Protein AF-A0A8X6JJA3-F1 (afdb_monomer_lite)

Foldseek 3Di:
DVVVVVVVVVVVVVVVVVCVVCVVCVVVVVVVVVVVVVCVQVVLPDVDDPPVSPDDDPVVVVLVVVCVVCVVVVNPPPRAFDFDADPVDGTDTDGVVNVVVVVVVVVVVVVVVVVVVVVCVVVVVVCVVDPPDPVSVVVVVVVVVVVVVVVVVVVVVVVVVVVVVVVCVVVVPDDDDDDDDDDDDDDDDDDDDDDD

Organism: Trichonephila clavata (NCBI:txid2740835)

Sequence (196 aa):
MVTVVVLLNMLIAMMTESYQRVQTNADMEWKFACSTLWLSVFDNHSVVPPPFNLIPSMHRITVMIRWVIASLRGSFDDVPGKISWSAKRCCYWDTDVDYSMRKAEEEKYEKLIIQLIRRYLHCNGMQSRCPALPNLTQDFKEQLKEEISQELRKSLRLLNRRKTRRRTIRNGTISDGRPTANAEINCQQIPPNCQC

Structure (mmCIF, N/CA/C/O backbone):
data_AF-A0A8X6JJA3-F1
#
_entry.id   AF-A0A8X6JJA3-F1
#
loop_
_atom_site.group_PDB
_atom_site.id
_atom_site.type_symbol
_atom_site.label_atom_id
_atom_site.label_alt_id
_atom_site.label_comp_id
_atom_site.label_asym_id
_atom_site.label_entity_id
_atom_site.label_seq_id
_atom_site.pdbx_PDB_ins_code
_atom_site.Cartn_x
_atom_site.Cartn_y
_atom_site.Cartn_z
_atom_site.occupancy
_atom_site.B_iso_or_equiv
_atom_site.auth_seq_id
_atom_site.auth_comp_id
_atom_site.auth_asym_id
_atom_site.auth_atom_id
_atom_site.pdbx_PDB_model_num
ATOM 1 N N . MET A 1 1 ? -36.210 -39.321 8.685 1.00 78.00 1 MET A N 1
ATOM 2 C CA . MET A 1 1 ? -36.702 -37.927 8.575 1.00 78.00 1 MET A CA 1
ATOM 3 C C . MET A 1 1 ? -36.146 -37.024 9.667 1.00 78.00 1 MET A C 1
ATOM 5 O O . MET A 1 1 ? -35.415 -36.114 9.309 1.00 78.00 1 MET A O 1
ATOM 9 N N . VAL A 1 2 ? -36.399 -37.285 10.959 1.00 88.38 2 VAL A N 1
ATOM 10 C CA . VAL A 1 2 ? -35.906 -36.442 12.079 1.00 88.38 2 VAL A CA 1
ATOM 11 C C . VAL A 1 2 ? -34.400 -36.135 11.989 1.00 88.38 2 VAL A C 1
ATOM 13 O O . VAL A 1 2 ? -34.000 -34.986 12.130 1.00 88.38 2 VAL A O 1
ATOM 16 N N . THR A 1 3 ? -33.573 -37.130 11.654 1.00 91.50 3 THR A N 1
ATOM 17 C CA . THR A 1 3 ? -32.117 -36.976 11.476 1.00 91.50 3 THR A CA 1
ATOM 18 C C . THR A 1 3 ? -31.721 -35.923 10.436 1.00 91.50 3 THR A C 1
ATOM 20 O O . THR A 1 3 ? -30.825 -35.129 10.695 1.00 91.50 3 THR A O 1
ATOM 23 N N . VAL A 1 4 ? -32.402 -35.872 9.287 1.00 94.06 4 VAL A N 1
ATOM 24 C CA . VAL A 1 4 ? -32.118 -34.902 8.212 1.00 94.06 4 VAL A CA 1
ATOM 25 C C . VAL A 1 4 ? -32.439 -33.479 8.670 1.00 94.06 4 VAL A C 1
ATOM 27 O O . VAL A 1 4 ? -31.645 -32.572 8.445 1.00 94.06 4 VAL A O 1
ATOM 30 N N . VAL A 1 5 ? -33.564 -33.295 9.369 1.00 93.56 5 VAL A N 1
ATOM 31 C CA . VAL A 1 5 ? -33.978 -31.993 9.918 1.00 93.56 5 VAL A CA 1
ATOM 32 C C . VAL A 1 5 ? -32.982 -31.498 10.972 1.00 93.56 5 VAL A C 1
ATOM 34 O O . VAL A 1 5 ? -32.582 -30.338 10.943 1.00 93.56 5 VAL A O 1
ATOM 37 N N . VAL A 1 6 ? -32.525 -32.381 11.868 1.00 93.56 6 VAL A N 1
ATOM 38 C CA . VAL A 1 6 ? -31.530 -32.036 12.898 1.00 93.56 6 VAL A CA 1
ATOM 39 C C . VAL A 1 6 ? -30.179 -31.665 12.275 1.00 93.56 6 VAL A C 1
ATOM 41 O O . VAL A 1 6 ? -29.609 -30.641 12.645 1.00 93.56 6 VAL A O 1
ATOM 44 N N . LEU A 1 7 ? -29.683 -32.440 11.303 1.00 94.00 7 LEU A N 1
ATOM 45 C CA . LEU A 1 7 ? -28.419 -32.142 10.616 1.00 94.00 7 LEU A CA 1
ATOM 46 C C . LEU A 1 7 ? -28.476 -30.816 9.844 1.00 94.00 7 LEU A C 1
ATOM 48 O O . LEU A 1 7 ? -27.533 -30.031 9.909 1.00 94.00 7 LEU A O 1
ATOM 52 N N . LEU A 1 8 ? -29.588 -30.543 9.158 1.00 94.88 8 LEU A N 1
ATOM 53 C CA . LEU A 1 8 ? -29.782 -29.307 8.400 1.00 94.88 8 LEU A CA 1
ATOM 54 C C . LEU A 1 8 ? -29.840 -28.077 9.323 1.00 94.88 8 LEU A C 1
ATOM 56 O O . LEU A 1 8 ? -29.200 -27.070 9.029 1.00 94.88 8 LEU A O 1
ATOM 60 N N . ASN A 1 9 ? -30.503 -28.179 10.479 1.00 93.06 9 ASN A N 1
ATOM 61 C CA . ASN A 1 9 ? -30.510 -27.111 11.484 1.00 93.06 9 ASN A CA 1
ATOM 62 C C . ASN A 1 9 ? -29.109 -26.837 12.064 1.00 93.06 9 ASN A C 1
ATOM 64 O O . ASN A 1 9 ? -28.740 -25.677 12.237 1.00 93.06 9 ASN A O 1
ATOM 68 N N . MET A 1 10 ? -28.308 -27.878 12.320 1.00 94.00 10 MET A N 1
ATOM 69 C CA . MET A 1 10 ? -26.931 -27.716 12.814 1.00 94.00 10 MET A CA 1
ATOM 70 C C . MET A 1 10 ? -25.993 -27.121 11.752 1.00 94.00 10 MET A C 1
ATOM 72 O O . MET A 1 10 ? -25.150 -26.286 12.076 1.00 94.00 10 MET A O 1
ATOM 76 N N . LEU A 1 11 ? -26.174 -27.482 10.477 1.00 94.56 11 LEU A N 1
ATOM 77 C CA . LEU A 1 11 ? -25.443 -26.874 9.363 1.00 94.56 11 LEU A CA 1
ATOM 78 C C . LEU A 1 11 ? -25.782 -25.383 9.211 1.00 94.56 11 LEU A C 1
ATOM 80 O O . LEU A 1 11 ? -24.877 -24.565 9.059 1.00 94.56 11 LEU A O 1
ATOM 84 N N . ILE A 1 12 ? -27.065 -25.015 9.293 1.00 93.50 12 ILE A N 1
ATOM 85 C CA . ILE A 1 12 ? -27.500 -23.611 9.236 1.00 93.50 12 ILE A CA 1
ATOM 86 C C . ILE A 1 12 ? -26.936 -22.818 10.420 1.00 93.50 12 ILE A C 1
ATOM 88 O O . ILE A 1 12 ? -26.449 -21.706 10.213 1.00 93.50 12 ILE A O 1
ATOM 92 N N . ALA A 1 13 ? -26.937 -23.379 11.634 1.00 93.44 13 ALA A N 1
ATOM 93 C CA . ALA A 1 13 ? -26.341 -22.735 12.805 1.00 93.44 13 ALA A CA 1
ATOM 94 C C . ALA A 1 13 ? -24.844 -22.437 12.587 1.00 93.44 13 ALA A C 1
ATOM 96 O O . ALA A 1 13 ? -24.423 -21.288 12.720 1.00 93.44 13 ALA A O 1
ATOM 97 N N . MET A 1 14 ? -24.068 -23.431 12.139 1.00 94.19 14 MET A N 1
ATOM 98 C CA . MET A 1 14 ? -22.635 -23.285 11.847 1.00 94.19 14 MET A CA 1
ATOM 99 C C . MET A 1 14 ? -22.351 -22.280 10.715 1.00 94.19 14 MET A C 1
ATOM 101 O O . MET A 1 14 ? -21.425 -21.471 10.812 1.00 94.19 14 MET A O 1
ATOM 105 N N . MET A 1 15 ? -23.150 -22.293 9.643 1.00 92.62 15 MET A N 1
ATOM 106 C CA . MET A 1 15 ? -23.033 -21.320 8.549 1.00 92.62 15 MET A CA 1
ATOM 107 C C . MET A 1 15 ? -23.393 -19.899 9.002 1.00 92.62 15 MET A C 1
ATOM 109 O O . MET A 1 15 ? -22.748 -18.943 8.583 1.00 92.62 15 MET A O 1
ATOM 113 N N . THR A 1 16 ? -24.375 -19.746 9.893 1.00 92.25 16 THR A N 1
ATOM 114 C CA . THR A 1 16 ? -24.778 -18.438 10.434 1.00 92.25 16 THR A CA 1
ATOM 115 C C . THR A 1 16 ? -23.697 -17.859 11.350 1.00 92.25 16 THR A C 1
ATOM 117 O O . THR A 1 16 ? -23.325 -16.696 11.199 1.00 92.25 16 THR A O 1
ATOM 120 N N . GLU A 1 17 ? -23.140 -18.669 12.253 1.00 88.88 17 GLU A N 1
ATOM 121 C CA . GLU A 1 17 ? -22.056 -18.265 13.157 1.00 88.88 17 GLU A CA 1
ATOM 122 C C . GLU A 1 17 ? -20.770 -17.916 12.389 1.00 88.88 17 GLU A C 1
ATOM 124 O O . GLU A 1 17 ? -20.160 -16.866 12.610 1.00 88.88 17 GLU A O 1
ATOM 129 N N . SER A 1 18 ? -20.377 -18.753 11.423 1.00 86.81 18 SER A N 1
ATOM 130 C CA . SER A 1 18 ? -19.208 -18.475 10.580 1.00 86.81 18 SER A CA 1
ATOM 131 C C . SER A 1 18 ? -19.402 -17.246 9.684 1.00 86.81 18 SER A C 1
ATOM 133 O O . SER A 1 18 ? -18.455 -16.472 9.534 1.00 86.81 18 SER A O 1
ATOM 135 N N . TYR A 1 19 ? -20.612 -17.001 9.168 1.00 87.81 19 TYR A N 1
ATOM 136 C CA . TYR A 1 19 ? -20.928 -15.776 8.433 1.00 87.81 19 TYR A CA 1
ATOM 137 C C . TYR A 1 19 ? -20.813 -14.528 9.318 1.00 87.81 19 TYR A C 1
ATOM 139 O O . TYR A 1 19 ? -20.129 -13.587 8.927 1.00 87.81 19 TYR A O 1
ATOM 147 N N . GLN A 1 20 ? -21.382 -14.526 10.530 1.00 84.25 20 GLN A N 1
ATOM 148 C CA . GLN A 1 20 ? -21.251 -13.402 11.474 1.00 84.25 20 GLN A CA 1
ATOM 149 C C . GLN A 1 20 ? -19.780 -13.106 11.822 1.00 84.25 20 GLN A C 1
ATOM 151 O O . GLN A 1 20 ? -19.353 -11.946 11.842 1.00 84.25 20 GLN A O 1
ATOM 156 N N . ARG A 1 21 ? -18.974 -14.159 12.023 1.00 83.12 21 ARG A N 1
ATOM 157 C CA . ARG A 1 21 ? -17.533 -14.038 12.284 1.00 83.12 21 ARG A CA 1
ATOM 158 C C . ARG A 1 21 ? -16.769 -13.405 11.114 1.00 83.12 21 ARG A C 1
ATOM 160 O O . ARG A 1 21 ? -15.876 -12.598 11.354 1.00 83.12 21 ARG A O 1
ATOM 167 N N . VAL A 1 22 ? -17.108 -13.747 9.868 1.00 81.50 22 VAL A N 1
ATOM 168 C CA . VAL A 1 22 ? -16.480 -13.174 8.659 1.00 81.50 22 VAL A CA 1
ATOM 169 C C . VAL A 1 22 ? -16.990 -11.756 8.377 1.00 81.50 22 VAL A C 1
ATOM 171 O O . VAL A 1 22 ? -16.201 -10.863 8.077 1.00 81.50 22 VAL A O 1
ATOM 174 N N . GLN A 1 23 ? -18.292 -11.505 8.544 1.00 84.00 23 GLN A N 1
ATOM 175 C CA . GLN A 1 23 ? -18.929 -10.217 8.249 1.00 84.00 23 GLN A CA 1
ATOM 176 C C . GLN A 1 23 ? -18.305 -9.047 9.026 1.00 84.00 23 GLN A C 1
ATOM 178 O O . GLN A 1 23 ? -18.247 -7.936 8.506 1.00 84.00 23 GLN A O 1
ATOM 183 N N . THR A 1 24 ? -17.771 -9.304 10.225 1.00 83.94 24 THR A N 1
ATOM 184 C CA . THR A 1 24 ? -17.101 -8.292 11.060 1.00 83.94 24 THR A CA 1
ATOM 185 C C . THR A 1 24 ? -15.885 -7.651 10.362 1.00 83.94 24 THR A C 1
ATOM 187 O O . THR A 1 24 ? -15.615 -6.473 10.584 1.00 83.94 24 THR A O 1
ATOM 190 N N . ASN A 1 25 ? -15.189 -8.386 9.481 1.00 86.25 25 ASN A N 1
ATOM 191 C CA . ASN A 1 25 ? -14.009 -7.906 8.741 1.00 86.25 25 ASN A CA 1
ATOM 192 C C . ASN A 1 25 ? -14.191 -7.888 7.211 1.00 86.25 25 ASN A C 1
ATOM 194 O O . ASN A 1 25 ? -13.304 -7.407 6.503 1.00 86.25 25 ASN A O 1
ATOM 198 N N . ALA A 1 26 ? -15.326 -8.369 6.689 1.00 88.19 26 ALA A N 1
ATOM 199 C CA . ALA A 1 26 ? -15.554 -8.580 5.257 1.00 88.19 26 ALA A CA 1
ATOM 200 C C . ALA A 1 26 ? -15.292 -7.333 4.392 1.00 88.19 26 ALA A C 1
ATOM 202 O O . ALA A 1 26 ? -14.699 -7.442 3.322 1.00 88.19 26 ALA A O 1
ATOM 203 N N . ASP A 1 27 ? -15.650 -6.136 4.869 1.00 88.81 27 ASP A N 1
ATOM 204 C CA . ASP A 1 27 ? -15.364 -4.873 4.173 1.00 88.81 27 ASP A CA 1
ATOM 205 C C . ASP A 1 27 ? -13.863 -4.585 4.020 1.00 88.81 27 ASP A C 1
ATOM 207 O O . ASP A 1 27 ? -13.452 -3.948 3.049 1.00 88.81 27 ASP A O 1
ATOM 211 N N . MET A 1 28 ? -13.041 -4.999 4.988 1.00 89.12 28 MET A N 1
ATOM 212 C CA . MET A 1 28 ? -11.588 -4.828 4.948 1.00 89.12 28 MET A CA 1
ATOM 213 C C . MET A 1 28 ? -10.950 -5.870 4.027 1.00 89.12 28 MET A C 1
ATOM 215 O O . MET A 1 28 ? -10.117 -5.516 3.194 1.00 89.12 28 MET A O 1
ATOM 219 N N . GLU A 1 29 ? -11.385 -7.127 4.129 1.00 90.31 29 GLU A N 1
ATOM 220 C CA . GLU A 1 29 ? -10.918 -8.236 3.289 1.00 90.31 29 GLU A CA 1
ATOM 221 C C . GLU A 1 29 ? -11.269 -8.011 1.808 1.00 90.31 29 GLU A C 1
ATOM 223 O O . GLU A 1 29 ? -10.404 -8.147 0.943 1.00 90.31 29 GLU A O 1
ATOM 228 N N . TRP A 1 30 ? -12.491 -7.553 1.515 1.00 90.94 30 TRP A N 1
ATOM 229 C CA . TRP A 1 30 ? -12.917 -7.137 0.175 1.00 90.94 30 TRP A CA 1
ATOM 230 C C . TRP A 1 30 ? -12.044 -6.007 -0.378 1.00 90.94 30 TRP A C 1
ATOM 232 O O . TRP A 1 30 ? -11.511 -6.117 -1.483 1.00 90.94 30 TRP A O 1
ATOM 242 N N . LYS A 1 31 ? -11.829 -4.934 0.398 1.00 93.00 31 LYS A N 1
ATOM 243 C CA . LYS A 1 31 ? -10.981 -3.805 -0.025 1.00 93.00 31 LYS A CA 1
ATOM 244 C C . LYS A 1 31 ? -9.536 -4.239 -0.259 1.00 93.00 31 LYS A C 1
ATOM 246 O O . LYS A 1 31 ? -8.924 -3.771 -1.219 1.00 93.00 31 LYS A O 1
ATOM 251 N N . PHE A 1 32 ? -9.001 -5.142 0.563 1.00 91.69 32 PHE A N 1
ATOM 252 C CA . PHE A 1 32 ? -7.675 -5.719 0.362 1.00 91.69 32 PHE A CA 1
ATOM 253 C C . PHE A 1 32 ? -7.611 -6.522 -0.945 1.00 91.69 32 PHE A C 1
ATOM 255 O O . PHE A 1 32 ? -6.783 -6.210 -1.798 1.00 91.69 32 PHE A O 1
ATOM 262 N N . ALA A 1 33 ? -8.537 -7.462 -1.164 1.00 91.75 33 ALA A N 1
ATOM 263 C CA . ALA A 1 33 ? -8.604 -8.268 -2.384 1.00 91.75 33 ALA A CA 1
ATOM 264 C C . ALA A 1 33 ? -8.749 -7.411 -3.658 1.00 91.75 33 ALA A C 1
ATOM 266 O O . ALA A 1 33 ? -8.031 -7.628 -4.637 1.00 91.75 33 ALA A O 1
ATOM 267 N N . CYS A 1 34 ? -9.607 -6.384 -3.635 1.00 92.88 34 CYS A N 1
ATOM 268 C CA . CYS A 1 34 ? -9.709 -5.408 -4.721 1.00 92.88 34 CYS A CA 1
ATOM 269 C C . CYS A 1 34 ? -8.392 -4.656 -4.947 1.00 92.88 34 CYS A C 1
ATOM 271 O O . CYS A 1 34 ? -7.986 -4.475 -6.092 1.00 92.88 34 CYS A O 1
ATOM 273 N N . SER A 1 35 ? -7.711 -4.231 -3.878 1.00 91.69 35 SER A N 1
ATOM 274 C CA . SER A 1 35 ? -6.424 -3.528 -3.977 1.00 91.69 35 SER A CA 1
ATOM 275 C C . SER A 1 35 ? -5.346 -4.411 -4.612 1.00 91.69 35 SER A C 1
ATOM 277 O O . SER A 1 35 ? -4.615 -3.947 -5.483 1.00 91.69 35 SER A O 1
ATOM 279 N N . THR A 1 36 ? -5.280 -5.692 -4.234 1.00 88.38 36 THR A N 1
ATOM 280 C CA . THR A 1 36 ? -4.361 -6.676 -4.827 1.00 88.38 36 THR A CA 1
ATOM 281 C C . THR A 1 36 ? -4.656 -6.911 -6.310 1.00 88.38 36 THR A C 1
ATOM 283 O O . THR A 1 36 ? -3.724 -6.954 -7.114 1.00 88.38 36 THR A O 1
ATOM 286 N N . LEU A 1 37 ? -5.935 -6.999 -6.694 1.00 87.56 37 LEU A N 1
ATOM 287 C CA . LEU A 1 37 ? -6.336 -7.098 -8.098 1.00 87.56 37 LEU A CA 1
ATOM 288 C C . LEU A 1 37 ? -5.873 -5.866 -8.890 1.00 87.56 37 LEU A C 1
ATOM 290 O O . LEU A 1 37 ? -5.178 -6.019 -9.892 1.00 87.56 37 LEU A O 1
ATOM 294 N N . TRP A 1 38 ? -6.188 -4.655 -8.422 1.00 86.94 38 TRP A N 1
ATOM 295 C CA . TRP A 1 38 ? -5.757 -3.412 -9.073 1.00 86.94 38 TRP A CA 1
ATOM 296 C C . TRP A 1 38 ? -4.233 -3.312 -9.194 1.00 86.94 38 TRP A C 1
ATOM 298 O O . TRP A 1 38 ? -3.737 -2.959 -10.260 1.00 86.94 38 TRP A O 1
ATOM 308 N N . LEU A 1 39 ? -3.484 -3.689 -8.154 1.00 84.44 39 LEU A N 1
ATOM 309 C CA . LEU A 1 39 ? -2.020 -3.714 -8.194 1.00 84.44 39 LEU A CA 1
ATOM 310 C C . LEU A 1 39 ? -1.499 -4.640 -9.308 1.00 84.44 39 LEU A C 1
ATOM 312 O O . LEU A 1 39 ? -0.659 -4.223 -10.099 1.00 84.44 39 LEU A O 1
ATOM 316 N N . SER A 1 40 ? -2.071 -5.841 -9.456 1.00 79.62 40 SER A N 1
ATOM 317 C CA . SER A 1 40 ? -1.702 -6.773 -10.538 1.00 79.62 40 SER A CA 1
ATOM 318 C C . SER A 1 40 ? -2.031 -6.261 -11.951 1.00 79.62 40 SER A C 1
ATOM 320 O O . SER A 1 40 ? -1.368 -6.638 -12.919 1.00 79.62 40 SER A O 1
ATOM 322 N N . VAL A 1 41 ? -3.027 -5.377 -12.077 1.00 75.19 41 VAL A N 1
ATOM 323 C CA . VAL A 1 41 ? -3.388 -4.717 -13.341 1.00 75.19 41 VAL A CA 1
ATOM 324 C C . VAL A 1 41 ? -2.424 -3.568 -13.660 1.00 75.19 41 VAL A C 1
ATOM 326 O O . VAL A 1 41 ? -2.056 -3.403 -14.819 1.00 75.19 41 VAL A O 1
ATOM 329 N N . PHE A 1 42 ? -1.976 -2.805 -12.656 1.00 74.38 42 PHE A N 1
ATOM 330 C CA . PHE A 1 42 ? -1.075 -1.660 -12.851 1.00 74.38 42 PHE A CA 1
ATOM 331 C C . PHE A 1 42 ? 0.419 -2.024 -12.949 1.00 74.38 42 PHE A C 1
ATOM 333 O O . PHE A 1 42 ? 1.150 -1.338 -13.661 1.00 74.38 42 PHE A O 1
ATOM 340 N N . ASP A 1 43 ? 0.883 -3.086 -12.279 1.00 65.69 43 ASP A N 1
ATOM 341 C CA . ASP A 1 43 ? 2.301 -3.499 -12.303 1.00 65.69 43 ASP A CA 1
ATOM 342 C C . ASP A 1 43 ? 2.736 -4.097 -13.655 1.00 65.69 43 ASP A C 1
ATOM 344 O O . ASP A 1 43 ? 3.925 -4.115 -13.992 1.00 65.69 43 ASP A O 1
ATOM 348 N N . ASN A 1 44 ? 1.784 -4.561 -14.469 1.00 62.06 44 ASN A N 1
ATOM 349 C CA . ASN A 1 44 ? 2.067 -4.964 -15.839 1.00 62.06 44 ASN A CA 1
ATOM 350 C C . ASN A 1 44 ? 2.359 -3.718 -16.684 1.00 62.06 44 ASN A C 1
ATOM 352 O O . ASN A 1 44 ? 1.471 -2.934 -17.002 1.00 62.06 44 ASN A O 1
ATOM 356 N N . HIS A 1 45 ? 3.623 -3.570 -17.092 1.00 61.59 45 HIS A N 1
ATOM 357 C CA . HIS A 1 45 ? 4.196 -2.386 -17.756 1.00 61.59 45 HIS A CA 1
ATOM 358 C C . HIS A 1 45 ? 3.630 -2.064 -19.162 1.00 61.59 45 HIS A C 1
ATOM 360 O O . HIS A 1 45 ? 4.215 -1.274 -19.906 1.00 61.59 45 HIS A O 1
ATOM 366 N N . SER A 1 46 ? 2.504 -2.677 -19.516 1.00 56.41 46 SER A N 1
ATOM 367 C CA . SER A 1 46 ? 1.776 -2.557 -20.765 1.00 56.41 46 SER A CA 1
ATOM 368 C C . SER A 1 46 ? 0.327 -2.201 -20.461 1.00 56.41 46 SER A C 1
ATOM 370 O O . SER A 1 46 ? -0.511 -3.055 -20.184 1.00 56.41 46 SER A O 1
ATOM 372 N N . VAL A 1 47 ? 0.029 -0.905 -20.545 1.00 59.97 47 VAL A N 1
ATOM 373 C CA . VAL A 1 47 ? -1.322 -0.336 -20.377 1.00 59.97 47 VAL A CA 1
ATOM 374 C C . VAL A 1 47 ? -2.198 -0.599 -21.619 1.00 59.97 47 VAL A C 1
ATOM 376 O O . VAL A 1 47 ? -3.159 0.117 -21.887 1.00 59.97 47 VAL A O 1
ATOM 379 N N . VAL A 1 48 ? -1.831 -1.594 -22.431 1.00 60.34 48 VAL A N 1
ATOM 380 C CA . VAL A 1 48 ? -2.432 -1.891 -23.729 1.00 60.34 48 VAL A CA 1
ATOM 381 C C . VAL A 1 48 ? -2.997 -3.310 -23.677 1.00 60.34 48 VAL A C 1
ATOM 383 O O . VAL A 1 48 ? -2.249 -4.245 -23.373 1.00 60.34 48 VAL A O 1
ATOM 386 N N . PRO A 1 49 ? -4.300 -3.511 -23.950 1.00 61.34 49 PRO A N 1
ATOM 387 C CA . PRO A 1 49 ? -4.890 -4.842 -23.905 1.00 61.34 49 PRO A CA 1
ATOM 388 C C . PRO A 1 49 ? -4.193 -5.782 -24.905 1.00 61.34 49 PRO A C 1
ATOM 390 O O . PRO A 1 49 ? -3.729 -5.323 -25.958 1.00 61.34 49 PRO A O 1
ATOM 393 N N . PRO A 1 50 ? -4.146 -7.103 -24.640 1.00 57.81 50 PRO A N 1
ATOM 394 C CA . PRO A 1 50 ? -3.814 -8.084 -25.674 1.00 57.81 50 PRO A CA 1
ATOM 395 C C . PRO A 1 50 ? -4.717 -7.816 -26.895 1.00 57.81 50 PRO A C 1
ATOM 397 O O . PRO A 1 50 ? -5.931 -7.731 -26.706 1.00 57.81 50 PRO A O 1
ATOM 400 N N . PRO A 1 51 ? -4.182 -7.607 -28.117 1.00 66.25 51 PRO A N 1
ATOM 401 C CA . PRO A 1 51 ? -2.894 -8.080 -28.642 1.00 66.25 51 PRO A CA 1
ATOM 402 C C . PRO A 1 51 ? -1.729 -7.065 -28.654 1.00 66.25 51 PRO A C 1
ATOM 404 O O . PRO A 1 51 ? -0.665 -7.376 -29.180 1.00 66.25 51 PRO A O 1
ATOM 407 N N . PHE A 1 52 ? -1.872 -5.859 -28.104 1.00 63.03 52 PHE A N 1
ATOM 408 C CA . PHE A 1 52 ? -0.886 -4.776 -28.288 1.00 63.03 52 PHE A CA 1
ATOM 409 C C . PHE A 1 52 ? 0.318 -4.814 -27.325 1.00 63.03 52 PHE A C 1
ATOM 411 O O . PHE A 1 52 ? 1.194 -3.954 -27.380 1.00 63.03 52 PHE A O 1
ATOM 418 N N . ASN A 1 53 ? 0.409 -5.845 -26.482 1.00 63.50 53 ASN A N 1
ATOM 419 C CA . ASN A 1 53 ? 1.467 -6.035 -25.483 1.00 63.50 53 ASN A CA 1
ATOM 420 C C . ASN A 1 53 ? 2.848 -6.424 -26.077 1.00 63.50 53 ASN A C 1
ATOM 422 O O . ASN A 1 53 ? 3.825 -6.559 -25.350 1.00 63.50 53 ASN A O 1
ATOM 426 N N . LEU A 1 54 ? 2.961 -6.612 -27.397 1.00 65.88 54 LEU A N 1
ATOM 427 C CA . LEU A 1 54 ? 4.219 -7.020 -28.043 1.00 65.88 54 LEU A CA 1
ATOM 428 C C . LEU A 1 54 ? 5.175 -5.860 -28.372 1.00 65.88 54 LEU A C 1
ATOM 430 O O . LEU A 1 54 ? 6.302 -6.114 -28.793 1.00 65.88 54 LEU A O 1
ATOM 434 N N . ILE A 1 55 ? 4.754 -4.603 -28.206 1.00 64.69 55 ILE A N 1
ATOM 435 C CA . ILE A 1 55 ? 5.563 -3.431 -28.567 1.00 64.69 55 ILE A CA 1
ATOM 436 C C . ILE A 1 55 ? 6.166 -2.813 -27.293 1.00 64.69 55 ILE A C 1
ATOM 438 O O . ILE A 1 55 ? 5.482 -2.046 -26.610 1.00 64.69 55 ILE A O 1
ATOM 442 N N . PRO A 1 56 ? 7.438 -3.101 -26.944 1.00 63.38 56 PRO A N 1
ATOM 443 C CA . PRO A 1 56 ? 8.102 -2.399 -25.853 1.00 63.38 56 PRO A CA 1
ATOM 444 C C . PRO A 1 56 ? 8.209 -0.898 -26.160 1.00 63.38 56 PRO A C 1
ATOM 446 O O . PRO A 1 56 ? 8.324 -0.487 -27.314 1.00 63.38 56 PRO A O 1
ATOM 449 N N . SER A 1 57 ? 8.185 -0.066 -25.114 1.00 68.25 57 SER A N 1
ATOM 450 C CA . SER A 1 57 ? 8.241 1.395 -25.257 1.00 68.25 57 SER A CA 1
ATOM 451 C C . SER A 1 57 ? 9.424 1.839 -26.126 1.00 68.25 57 SER A C 1
ATOM 453 O O . SER A 1 57 ? 10.572 1.488 -25.846 1.00 68.25 57 SER A O 1
ATOM 455 N N . MET A 1 58 ? 9.146 2.669 -27.138 1.00 70.38 58 MET A N 1
ATOM 456 C CA . MET A 1 58 ? 10.132 3.167 -28.111 1.00 70.38 58 MET A CA 1
ATOM 457 C C . MET A 1 58 ? 11.366 3.794 -27.448 1.00 70.38 58 MET A C 1
ATOM 459 O O . MET A 1 58 ? 12.475 3.674 -27.960 1.00 70.38 58 MET A O 1
ATOM 463 N N . HIS A 1 59 ? 11.198 4.403 -26.271 1.00 70.06 59 HIS A N 1
ATOM 464 C CA . HIS A 1 59 ? 12.296 4.971 -25.490 1.00 70.06 59 HIS A CA 1
ATOM 465 C C . HIS A 1 59 ? 13.257 3.900 -24.931 1.00 70.06 59 HIS A C 1
ATOM 467 O O . HIS A 1 59 ? 14.471 4.070 -24.969 1.00 70.06 59 HIS A O 1
ATOM 473 N N . ARG A 1 60 ? 12.737 2.751 -24.471 1.00 70.88 60 ARG A N 1
ATOM 474 C CA . ARG A 1 60 ? 13.568 1.610 -24.034 1.00 70.88 60 ARG A CA 1
ATOM 475 C C . ARG A 1 60 ? 14.334 1.015 -25.221 1.00 70.88 60 ARG A C 1
ATOM 477 O O . ARG A 1 60 ? 15.499 0.655 -25.078 1.00 70.88 60 ARG A O 1
ATOM 484 N N . ILE A 1 61 ? 13.685 0.941 -26.389 1.00 77.56 61 ILE A N 1
ATOM 485 C CA . ILE A 1 61 ? 14.286 0.427 -27.628 1.00 77.56 61 ILE A CA 1
ATOM 486 C C . ILE A 1 61 ? 15.466 1.307 -28.064 1.00 77.56 61 ILE A C 1
ATOM 488 O O . ILE A 1 61 ? 16.534 0.779 -28.361 1.00 77.56 61 ILE A O 1
ATOM 492 N N . THR A 1 62 ? 15.326 2.637 -28.075 1.00 77.06 62 THR A N 1
ATOM 493 C CA . THR A 1 62 ? 16.416 3.530 -28.516 1.00 77.06 62 THR A CA 1
ATOM 494 C C . THR A 1 62 ? 17.619 3.522 -27.572 1.00 77.06 62 THR A C 1
ATOM 496 O O . THR A 1 62 ? 18.751 3.592 -28.054 1.00 77.06 62 THR A O 1
ATOM 499 N N . VAL A 1 63 ? 17.408 3.374 -26.258 1.00 75.62 63 VAL A N 1
ATOM 500 C CA . VAL A 1 63 ? 18.494 3.172 -25.280 1.00 75.62 63 VAL A CA 1
ATOM 501 C C . VAL A 1 63 ? 19.188 1.822 -25.500 1.00 75.62 63 VAL A C 1
ATOM 503 O O . VAL A 1 63 ? 20.413 1.786 -25.592 1.00 75.62 63 VAL A O 1
ATOM 506 N N . MET A 1 64 ? 18.434 0.731 -25.690 1.00 75.56 64 MET A N 1
ATOM 507 C CA . MET A 1 64 ? 19.002 -0.588 -26.015 1.00 75.56 64 MET A CA 1
ATOM 508 C C . MET A 1 64 ? 19.814 -0.581 -27.318 1.00 75.56 64 MET A C 1
ATOM 510 O O . MET A 1 64 ? 20.926 -1.099 -27.348 1.00 75.56 64 MET A O 1
ATOM 514 N N . ILE A 1 65 ? 19.304 0.041 -28.386 1.00 80.88 65 ILE A N 1
ATOM 515 C CA . ILE A 1 65 ? 20.022 0.152 -29.666 1.00 80.88 65 ILE A CA 1
ATOM 516 C C . ILE A 1 65 ? 21.318 0.956 -29.494 1.00 80.88 65 ILE A C 1
ATOM 518 O O . ILE A 1 65 ? 22.358 0.546 -30.007 1.00 80.88 65 ILE A O 1
ATOM 522 N N . ARG A 1 66 ? 21.291 2.068 -28.743 1.00 78.56 66 ARG A N 1
ATOM 523 C CA . ARG A 1 66 ? 22.506 2.833 -28.417 1.00 78.56 66 ARG A CA 1
ATOM 524 C C . ARG A 1 66 ? 23.523 1.990 -27.650 1.00 78.56 66 ARG A C 1
ATOM 526 O O . ARG A 1 66 ? 24.693 2.013 -28.019 1.00 78.56 66 ARG A O 1
ATOM 533 N N . TRP A 1 67 ? 23.082 1.224 -26.652 1.00 75.31 67 TRP A N 1
ATOM 534 C CA . TRP A 1 67 ? 23.954 0.329 -25.890 1.00 75.31 67 TRP A CA 1
ATOM 535 C C . TRP A 1 67 ? 24.603 -0.742 -26.779 1.00 75.31 67 TRP A C 1
ATOM 537 O O . TRP A 1 67 ? 25.821 -0.881 -26.759 1.00 75.31 67 TRP A O 1
ATOM 547 N N . VAL A 1 68 ? 23.830 -1.418 -27.640 1.00 81.00 68 VAL A N 1
ATOM 548 C CA . VAL A 1 68 ? 24.365 -2.409 -28.596 1.00 81.00 68 VAL A CA 1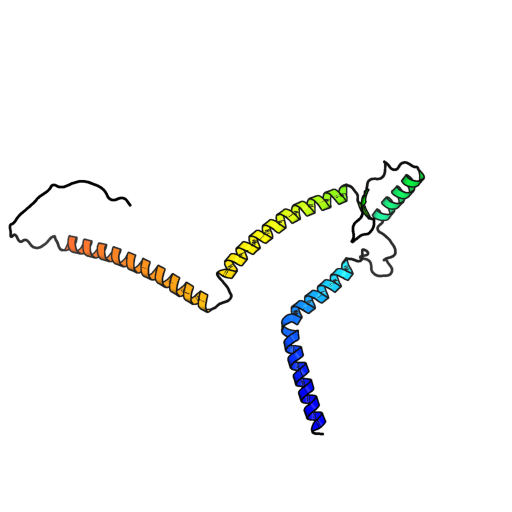
ATOM 549 C C . VAL A 1 68 ? 25.394 -1.777 -29.543 1.00 81.00 68 VAL A C 1
ATOM 551 O O . VAL A 1 68 ? 26.464 -2.343 -29.754 1.00 81.00 68 VAL A O 1
ATOM 554 N N . ILE A 1 69 ? 25.114 -0.587 -30.087 1.00 83.00 69 ILE A N 1
ATOM 555 C CA . ILE A 1 69 ? 26.040 0.125 -30.984 1.00 83.00 69 ILE A CA 1
ATOM 556 C C . ILE A 1 69 ? 27.331 0.536 -30.257 1.00 83.00 69 ILE A C 1
ATOM 558 O O . ILE A 1 69 ? 28.411 0.420 -30.836 1.00 83.00 69 ILE A O 1
ATOM 562 N N . ALA A 1 70 ? 27.235 0.998 -29.009 1.00 76.06 70 ALA A N 1
ATOM 563 C CA . ALA A 1 70 ? 28.385 1.357 -28.181 1.00 76.06 70 ALA A CA 1
ATOM 564 C C . ALA A 1 70 ? 29.249 0.127 -27.852 1.00 76.06 70 ALA A C 1
ATOM 566 O O . ALA A 1 70 ? 30.458 0.141 -28.084 1.00 76.06 70 ALA A O 1
ATOM 567 N N . SER A 1 71 ? 28.621 -0.978 -27.428 1.00 76.31 71 SER A N 1
ATOM 568 C CA . SER A 1 71 ? 29.297 -2.255 -27.167 1.00 76.31 71 SER A CA 1
ATOM 569 C C . SER A 1 71 ? 30.005 -2.819 -28.404 1.00 76.31 71 SER A C 1
ATOM 571 O O . SER A 1 71 ? 31.120 -3.317 -28.285 1.00 76.31 71 SER A O 1
ATOM 573 N N . LEU A 1 72 ? 29.414 -2.694 -29.599 1.00 81.44 72 LEU A N 1
ATOM 574 C CA . LEU A 1 72 ? 30.043 -3.114 -30.861 1.00 81.44 72 LEU A CA 1
ATOM 575 C C . LEU A 1 72 ? 31.194 -2.201 -31.318 1.00 81.44 72 LEU A C 1
ATOM 577 O O . LEU A 1 72 ? 32.028 -2.631 -32.111 1.00 81.44 72 LEU A O 1
ATOM 581 N N . ARG A 1 73 ? 31.245 -0.947 -30.851 1.00 81.25 73 ARG A N 1
ATOM 582 C CA . ARG A 1 73 ? 32.304 0.024 -31.188 1.00 81.25 73 ARG A CA 1
ATOM 583 C C . ARG A 1 73 ? 33.419 0.118 -30.147 1.00 81.25 73 ARG A C 1
ATOM 585 O O . ARG A 1 73 ? 34.381 0.839 -30.380 1.00 81.25 73 ARG A O 1
ATOM 592 N N . GLY A 1 74 ? 33.290 -0.567 -29.011 1.00 67.19 74 GLY A N 1
ATOM 593 C CA . GLY A 1 74 ? 34.259 -0.509 -27.912 1.00 67.19 74 GLY A CA 1
ATOM 594 C C . GLY A 1 74 ? 34.285 0.816 -27.136 1.00 67.19 74 GLY A C 1
ATOM 595 O O . GLY A 1 74 ? 35.047 0.921 -26.181 1.00 67.19 74 GLY A O 1
ATOM 596 N N . SER A 1 75 ? 33.451 1.802 -27.494 1.00 64.62 75 SER A N 1
ATOM 597 C CA . SER A 1 75 ? 33.314 3.064 -26.752 1.00 64.62 75 SER A CA 1
ATOM 598 C C . SER A 1 75 ? 32.226 2.908 -25.693 1.00 64.62 75 SER A C 1
ATOM 600 O O . SER A 1 75 ? 31.043 3.124 -25.959 1.00 64.62 75 SER A O 1
ATOM 602 N N . PHE A 1 76 ? 32.613 2.441 -24.505 1.00 60.16 76 PHE A N 1
ATOM 603 C CA . PHE A 1 76 ? 31.689 2.255 -23.380 1.00 60.16 76 PHE A CA 1
ATOM 604 C C . PHE A 1 76 ? 31.329 3.585 -22.691 1.00 60.16 76 PHE A C 1
ATOM 606 O O . PHE A 1 76 ? 30.243 3.708 -22.130 1.00 60.16 76 PHE A O 1
ATOM 613 N N . ASP A 1 77 ? 32.205 4.589 -22.791 1.00 61.97 77 ASP A N 1
ATOM 614 C CA . ASP A 1 77 ? 32.110 5.858 -22.056 1.00 61.97 77 ASP A CA 1
ATOM 615 C C . ASP A 1 77 ? 31.001 6.809 -22.561 1.00 61.97 77 ASP A C 1
ATOM 617 O O . ASP A 1 77 ? 30.605 7.730 -21.850 1.00 61.97 77 ASP A O 1
ATOM 621 N N . ASP A 1 78 ? 30.451 6.571 -23.760 1.00 60.50 78 ASP A N 1
ATOM 622 C CA . ASP A 1 78 ? 29.419 7.416 -24.389 1.00 60.50 78 ASP A CA 1
ATOM 623 C C . ASP A 1 78 ? 27.963 7.040 -24.022 1.00 60.50 78 ASP A C 1
ATOM 625 O O . ASP A 1 78 ? 27.015 7.655 -24.526 1.00 60.50 78 ASP A O 1
ATOM 629 N N . VAL A 1 79 ? 27.734 6.008 -23.195 1.00 64.44 79 VAL A N 1
ATOM 630 C CA . VAL A 1 79 ? 26.373 5.543 -22.858 1.00 64.44 79 VAL A CA 1
ATOM 631 C C . VAL A 1 79 ? 25.861 6.219 -21.575 1.00 64.44 79 VAL A C 1
ATOM 633 O O . VAL A 1 79 ? 26.365 5.920 -20.493 1.00 64.44 79 VAL A O 1
ATOM 636 N N . PRO A 1 80 ? 24.818 7.073 -21.635 1.00 65.00 80 PRO A N 1
ATOM 637 C CA . PRO A 1 80 ? 24.260 7.707 -20.444 1.00 65.00 80 PRO A CA 1
ATOM 638 C C . PRO A 1 80 ? 23.425 6.710 -19.628 1.00 65.00 80 PRO A C 1
ATOM 640 O O . PRO A 1 80 ? 22.250 6.473 -19.912 1.00 65.00 80 PRO A O 1
ATOM 643 N N . GLY A 1 81 ? 24.034 6.141 -18.592 1.00 65.31 81 GLY A N 1
ATOM 644 C CA . GLY A 1 81 ? 23.359 5.330 -17.584 1.00 65.31 81 GLY A CA 1
ATOM 645 C C . GLY A 1 81 ? 24.291 4.339 -16.897 1.00 65.31 81 GLY A C 1
ATOM 646 O O . GLY A 1 81 ? 25.425 4.124 -17.320 1.00 65.31 81 GLY A O 1
ATOM 647 N N . LYS A 1 82 ? 23.810 3.721 -15.819 1.00 69.12 82 LYS A N 1
ATOM 648 C CA . LYS A 1 82 ? 24.551 2.706 -15.058 1.00 69.12 82 LYS A CA 1
ATOM 649 C C . LYS A 1 82 ? 23.727 1.426 -14.971 1.00 69.12 82 LYS A C 1
ATOM 651 O O . LYS A 1 82 ? 22.515 1.471 -14.756 1.00 69.12 82 LYS A O 1
ATOM 656 N N . ILE A 1 83 ? 24.397 0.280 -15.102 1.00 67.19 83 ILE A N 1
ATOM 657 C CA . ILE A 1 83 ? 23.799 -1.021 -14.785 1.00 67.19 83 ILE A CA 1
ATOM 658 C C . ILE A 1 83 ? 23.585 -1.068 -13.272 1.00 67.19 83 ILE A C 1
ATOM 660 O O . ILE A 1 83 ? 24.538 -1.060 -12.495 1.00 67.19 83 ILE A O 1
ATOM 664 N N . SER A 1 84 ? 22.319 -1.095 -12.869 1.00 66.69 84 SER A N 1
ATOM 665 C CA . SER A 1 84 ? 21.879 -1.092 -11.479 1.00 66.69 84 SER A CA 1
ATOM 666 C C . SER A 1 84 ? 21.155 -2.398 -11.163 1.00 66.69 84 SER A C 1
ATOM 668 O O . SER A 1 84 ? 20.419 -2.944 -11.990 1.00 66.69 84 SER A O 1
ATOM 670 N N . TRP A 1 85 ? 21.351 -2.926 -9.957 1.00 62.19 85 TRP A N 1
ATOM 671 C CA . TRP A 1 85 ? 20.688 -4.148 -9.509 1.00 62.19 85 TRP A CA 1
ATOM 672 C C . TRP A 1 85 ? 19.742 -3.857 -8.348 1.00 62.19 85 TRP A C 1
ATOM 674 O O . TRP A 1 85 ? 20.087 -3.167 -7.391 1.00 62.19 85 TRP A O 1
ATOM 684 N N . SER A 1 86 ? 18.530 -4.402 -8.424 1.00 67.31 86 SER A N 1
ATOM 685 C CA . SER A 1 86 ? 17.532 -4.312 -7.363 1.00 67.31 86 SER A CA 1
ATOM 686 C C . SER A 1 86 ? 16.760 -5.621 -7.274 1.00 67.31 86 SER A C 1
ATOM 688 O O . SER A 1 86 ? 16.329 -6.151 -8.298 1.00 67.31 86 SER A O 1
ATOM 690 N N . ALA A 1 87 ? 16.514 -6.097 -6.052 1.00 61.25 87 ALA A N 1
ATOM 691 C CA . ALA A 1 87 ? 15.823 -7.360 -5.782 1.00 61.25 87 ALA A CA 1
ATOM 692 C C . ALA A 1 87 ? 14.419 -7.470 -6.420 1.00 61.25 87 ALA A C 1
ATOM 694 O O . ALA A 1 87 ? 13.923 -8.574 -6.610 1.00 61.25 87 ALA A O 1
ATOM 695 N N . LYS A 1 88 ? 13.782 -6.341 -6.773 1.00 58.62 88 LYS A N 1
ATOM 696 C CA . LYS A 1 88 ? 12.470 -6.298 -7.451 1.00 58.62 88 LYS A CA 1
ATOM 697 C C . LYS A 1 88 ? 12.543 -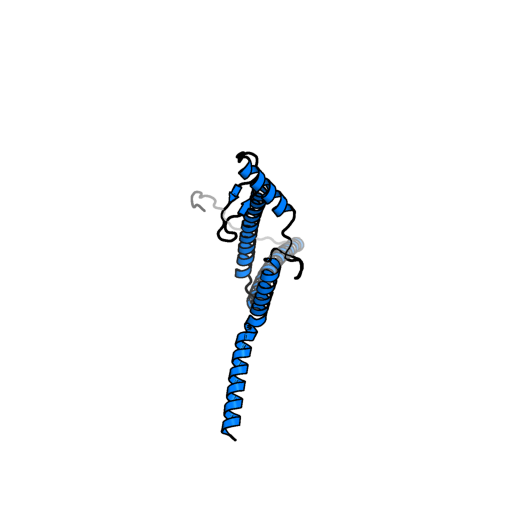6.234 -8.986 1.00 58.62 88 LYS A C 1
ATOM 699 O O . LYS A 1 88 ? 11.527 -6.424 -9.642 1.00 58.62 88 LYS A O 1
ATOM 704 N N . ARG A 1 89 ? 13.700 -5.890 -9.565 1.00 58.88 89 ARG A N 1
ATOM 705 C CA . ARG A 1 89 ? 13.889 -5.577 -11.000 1.00 58.88 89 ARG A CA 1
ATOM 706 C C . ARG A 1 89 ? 15.282 -6.009 -11.470 1.00 58.88 89 ARG A C 1
ATOM 708 O O . ARG A 1 89 ? 16.078 -5.175 -11.886 1.00 58.88 89 ARG A O 1
ATOM 715 N N . CYS A 1 90 ? 15.584 -7.299 -11.310 1.00 55.25 90 CYS A N 1
ATOM 716 C CA . CYS A 1 90 ? 16.882 -7.922 -11.600 1.00 55.25 90 CYS A CA 1
ATOM 717 C C . CYS A 1 90 ? 17.561 -7.330 -12.857 1.00 55.25 90 CYS A C 1
ATOM 719 O O . CYS A 1 90 ? 17.055 -7.516 -13.959 1.00 55.25 90 CYS A O 1
ATOM 721 N N . CYS A 1 91 ? 18.681 -6.621 -12.657 1.00 57.09 91 CYS A N 1
ATOM 722 C CA . CYS A 1 91 ? 19.432 -5.854 -13.667 1.00 57.09 91 CYS A CA 1
ATOM 723 C C . CYS A 1 91 ? 18.584 -4.858 -14.491 1.00 57.09 91 CYS A C 1
ATOM 725 O O . CYS A 1 91 ? 18.020 -5.210 -15.526 1.00 57.09 91 CYS A O 1
ATOM 727 N N . TYR A 1 92 ? 18.571 -3.581 -14.094 1.00 67.31 92 TYR A N 1
ATOM 728 C CA . TYR A 1 92 ? 17.952 -2.500 -14.868 1.00 67.31 92 TYR A CA 1
ATOM 729 C C . TYR A 1 92 ? 18.964 -1.408 -15.242 1.00 67.31 92 TYR A C 1
ATOM 731 O O . TYR A 1 92 ? 19.950 -1.178 -14.541 1.00 67.31 92 TYR A O 1
ATOM 739 N N . TRP A 1 93 ? 18.713 -0.737 -16.367 1.00 68.00 93 TRP A N 1
ATOM 740 C CA . TRP A 1 93 ? 19.432 0.473 -16.764 1.00 68.00 93 TRP A CA 1
ATOM 741 C C . TRP A 1 93 ? 18.783 1.687 -16.102 1.00 68.00 93 TRP A C 1
ATOM 743 O O . TRP A 1 93 ? 17.599 1.938 -16.326 1.00 68.00 93 TRP A O 1
ATOM 753 N N . ASP A 1 94 ? 19.559 2.406 -15.293 1.00 73.38 94 ASP A N 1
ATOM 754 C CA . ASP A 1 94 ? 19.160 3.655 -14.634 1.00 73.38 94 ASP A CA 1
ATOM 755 C C . ASP A 1 94 ? 19.885 4.818 -15.323 1.00 73.38 94 ASP A C 1
ATOM 757 O O . ASP A 1 94 ? 21.112 4.763 -15.471 1.00 73.38 94 ASP A O 1
ATOM 761 N N . THR A 1 95 ? 19.169 5.858 -15.758 1.00 74.69 95 THR A N 1
ATOM 762 C CA . THR A 1 95 ? 19.826 7.099 -16.205 1.00 74.69 95 THR A CA 1
ATOM 763 C C . THR A 1 95 ? 20.142 7.980 -14.994 1.00 74.69 95 THR A C 1
ATOM 765 O O . THR A 1 95 ? 19.474 7.894 -13.962 1.00 74.69 95 THR A O 1
ATOM 768 N N . ASP A 1 96 ? 21.133 8.873 -15.089 1.00 73.81 96 ASP A N 1
ATOM 769 C CA . ASP A 1 96 ? 21.422 9.795 -13.977 1.00 73.81 96 ASP A CA 1
ATOM 770 C C . ASP A 1 96 ? 20.226 10.734 -13.674 1.00 73.81 96 ASP A C 1
ATOM 772 O O . ASP A 1 96 ? 20.068 11.191 -12.538 1.00 73.81 96 ASP A O 1
ATOM 776 N N . VAL A 1 97 ? 19.334 10.960 -14.653 1.00 75.88 97 VAL A N 1
ATOM 777 C CA . VAL A 1 97 ? 18.065 11.683 -14.467 1.00 75.88 97 VAL A CA 1
ATOM 778 C C . VAL A 1 97 ? 17.105 10.873 -13.595 1.00 75.88 97 VAL A C 1
ATOM 780 O O . VAL A 1 97 ? 16.667 11.390 -12.567 1.00 75.88 97 VAL A O 1
ATOM 783 N N . ASP A 1 98 ? 16.833 9.611 -13.943 1.00 78.19 98 ASP A N 1
ATOM 784 C CA . ASP A 1 98 ? 15.947 8.715 -13.180 1.00 78.19 98 ASP A CA 1
ATOM 785 C C . ASP A 1 98 ? 16.411 8.570 -11.718 1.00 78.19 98 ASP A C 1
ATOM 787 O O . ASP A 1 98 ? 15.618 8.726 -10.781 1.00 78.19 98 ASP A O 1
ATOM 791 N N . TYR A 1 99 ? 17.721 8.388 -11.510 1.00 79.38 99 TYR A N 1
ATOM 792 C CA . TYR A 1 99 ? 18.335 8.368 -10.182 1.00 79.38 99 TYR A CA 1
ATOM 793 C C . TYR A 1 99 ? 18.099 9.676 -9.408 1.00 79.38 99 TYR A C 1
ATOM 795 O O . TYR A 1 99 ? 17.716 9.646 -8.234 1.00 79.38 99 TYR A O 1
ATOM 803 N N . SER A 1 100 ? 18.302 10.832 -10.053 1.00 84.62 100 SER A N 1
ATOM 804 C CA . SER A 1 100 ? 18.100 12.141 -9.418 1.00 84.62 100 SER A CA 1
ATOM 805 C C . SER A 1 100 ? 16.636 12.396 -9.040 1.00 84.62 100 SER A C 1
ATOM 807 O O . SER A 1 100 ? 16.369 12.938 -7.965 1.00 84.62 100 SER A O 1
ATOM 809 N N . MET A 1 101 ? 15.684 11.945 -9.869 1.00 85.69 101 MET A N 1
ATOM 810 C CA . MET A 1 101 ? 14.255 12.058 -9.577 1.00 85.69 101 MET A CA 1
ATOM 811 C C . MET A 1 101 ? 13.866 11.178 -8.390 1.00 85.69 101 MET A C 1
ATOM 813 O O . MET A 1 101 ? 13.258 11.694 -7.452 1.00 85.69 101 MET A O 1
ATOM 817 N N . ARG A 1 102 ? 14.297 9.906 -8.360 1.00 83.88 102 ARG A N 1
ATOM 818 C CA . ARG A 1 102 ? 14.048 9.013 -7.214 1.00 83.88 102 ARG A CA 1
ATOM 819 C C . ARG A 1 102 ? 14.616 9.590 -5.918 1.00 83.88 102 ARG A C 1
ATOM 821 O O . ARG A 1 102 ? 13.915 9.626 -4.912 1.00 83.88 102 ARG A O 1
ATOM 828 N N . LYS A 1 103 ? 15.848 10.109 -5.939 1.00 87.38 103 LYS A N 1
ATOM 829 C CA . LYS A 1 103 ? 16.450 10.748 -4.759 1.00 87.38 103 LYS A CA 1
ATOM 830 C C . LYS A 1 103 ? 15.627 11.954 -4.277 1.00 87.38 103 LYS A C 1
ATOM 832 O O . LYS A 1 103 ? 15.378 12.099 -3.083 1.00 87.38 103 LYS A O 1
ATOM 837 N N . ALA A 1 104 ? 15.143 12.791 -5.196 1.00 89.94 104 ALA A N 1
ATOM 838 C CA . ALA A 1 104 ? 14.276 13.920 -4.858 1.00 89.94 104 ALA A CA 1
ATOM 839 C C . ALA A 1 104 ? 12.882 13.492 -4.345 1.00 89.94 104 ALA A C 1
ATOM 841 O O . ALA A 1 104 ? 12.219 14.269 -3.656 1.00 89.94 104 ALA A O 1
ATOM 842 N N . GLU A 1 105 ? 12.406 12.289 -4.675 1.00 90.19 105 GLU A N 1
ATOM 843 C CA . GLU A 1 105 ? 11.201 11.686 -4.088 1.00 90.19 105 GLU A CA 1
ATOM 844 C C . GLU A 1 105 ? 11.462 11.118 -2.689 1.00 90.19 105 GLU A C 1
ATOM 846 O O . GLU A 1 105 ? 10.666 11.363 -1.784 1.00 90.19 105 GLU A O 1
ATOM 851 N N . GLU A 1 106 ? 12.596 10.447 -2.478 1.00 90.81 106 GLU A N 1
ATOM 852 C CA . GLU A 1 106 ? 13.039 9.948 -1.169 1.00 90.81 106 GLU A CA 1
ATOM 853 C C . GLU A 1 106 ? 13.177 11.103 -0.153 1.00 90.81 106 GLU A C 1
ATOM 855 O O . GLU A 1 106 ? 12.609 11.035 0.939 1.00 90.81 106 GLU A O 1
ATOM 860 N N . GLU A 1 107 ? 13.792 12.227 -0.542 1.00 92.56 107 GLU A N 1
ATOM 861 C CA . GLU A 1 107 ? 13.894 13.443 0.289 1.00 92.56 107 GLU A CA 1
ATOM 862 C C . GLU A 1 107 ? 12.532 14.101 0.605 1.00 92.56 107 GLU A C 1
ATOM 864 O O . GLU A 1 107 ? 12.379 14.784 1.626 1.00 92.56 107 GLU A O 1
ATOM 869 N N . LYS A 1 108 ? 11.521 13.939 -0.264 1.00 95.06 108 LYS A N 1
ATOM 870 C CA . LYS A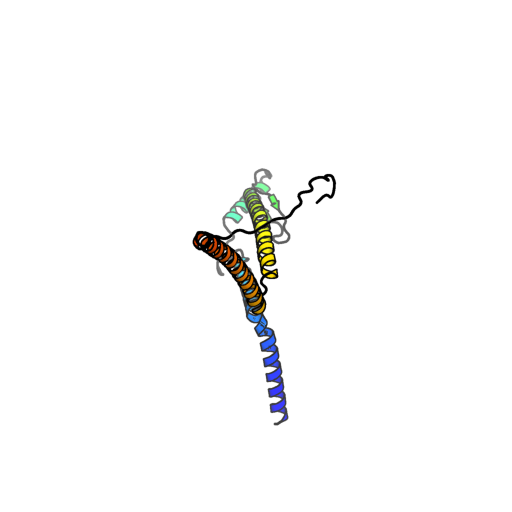 1 108 ? 10.139 14.376 0.020 1.00 95.06 108 LYS A CA 1
ATOM 871 C C . LYS A 1 108 ? 9.462 13.403 0.980 1.00 95.06 108 LYS A C 1
ATOM 873 O O . LYS A 1 108 ? 8.802 13.845 1.921 1.00 95.06 108 LYS A O 1
ATOM 878 N N . TYR A 1 109 ? 9.637 12.101 0.764 1.00 94.94 109 TYR A N 1
ATOM 879 C CA . TYR A 1 109 ? 9.068 11.049 1.600 1.00 94.94 109 TYR A CA 1
ATOM 880 C C . TYR A 1 109 ? 9.581 11.128 3.044 1.00 94.94 109 TYR A C 1
ATOM 882 O O . TYR A 1 109 ? 8.777 11.040 3.969 1.00 94.94 109 TYR A O 1
ATOM 890 N N . GLU A 1 110 ? 10.872 11.400 3.254 1.00 94.75 110 GLU A N 1
ATOM 891 C CA . GLU A 1 110 ? 11.456 11.623 4.586 1.00 94.75 110 GLU A CA 1
ATOM 892 C C . GLU A 1 110 ? 10.742 12.762 5.344 1.00 94.75 110 GLU A C 1
ATOM 894 O O . GLU A 1 110 ? 10.332 12.619 6.500 1.00 94.75 110 GLU A O 1
ATOM 899 N N . LYS A 1 111 ? 10.497 13.890 4.670 1.00 94.50 111 LYS A N 1
ATOM 900 C CA . LYS A 1 111 ? 9.780 15.035 5.256 1.00 94.50 111 LYS A CA 1
ATOM 901 C C . LYS A 1 111 ? 8.317 14.689 5.550 1.00 94.50 111 LYS A C 1
ATOM 903 O O . LYS A 1 111 ? 7.801 15.064 6.605 1.00 94.50 111 LYS A O 1
ATOM 908 N N . LEU A 1 112 ? 7.660 13.946 4.656 1.00 96.44 112 LEU A N 1
ATOM 909 C CA . LEU A 1 112 ? 6.274 13.500 4.825 1.00 96.44 112 LEU A CA 1
ATOM 910 C C . LEU A 1 112 ? 6.117 12.500 5.976 1.00 96.44 112 LEU A C 1
ATOM 912 O O . LEU A 1 112 ? 5.206 12.669 6.785 1.00 96.44 112 LEU A O 1
ATOM 916 N N . ILE A 1 113 ? 6.996 11.501 6.112 1.00 95.75 113 ILE A N 1
ATOM 917 C CA . ILE A 1 113 ? 6.876 10.500 7.181 1.00 95.75 113 ILE A CA 1
ATOM 918 C C . ILE A 1 113 ? 7.079 11.137 8.563 1.00 95.75 113 ILE A C 1
ATOM 920 O O . ILE A 1 113 ? 6.321 10.842 9.485 1.00 95.75 113 ILE A O 1
ATOM 924 N N . ILE A 1 114 ? 7.992 12.108 8.697 1.00 95.25 114 ILE A N 1
ATOM 925 C CA . ILE A 1 114 ? 8.163 12.888 9.935 1.00 95.25 114 ILE A CA 1
ATOM 926 C C . ILE A 1 114 ? 6.894 13.696 10.263 1.00 95.25 114 ILE A C 1
ATOM 928 O O . ILE A 1 114 ? 6.463 13.727 11.419 1.00 95.25 114 ILE A O 1
ATOM 932 N N . GLN A 1 115 ? 6.263 14.333 9.270 1.00 95.25 115 GLN A N 1
ATOM 933 C CA . GLN A 1 115 ? 4.996 15.052 9.468 1.00 95.25 115 GLN A CA 1
ATOM 934 C C . GLN A 1 115 ? 3.847 14.110 9.856 1.00 95.25 115 GLN A C 1
ATOM 936 O O . GLN A 1 115 ? 3.084 14.425 10.772 1.00 95.25 115 GLN A O 1
ATOM 941 N N . LEU A 1 116 ? 3.743 12.946 9.209 1.00 95.56 116 LEU A N 1
ATOM 942 C CA . LEU A 1 116 ? 2.738 11.925 9.509 1.00 95.56 116 LEU A CA 1
ATOM 943 C C . LEU A 1 116 ? 2.916 11.352 10.917 1.00 95.56 116 LEU A C 1
ATOM 945 O O . LEU A 1 116 ? 1.933 11.272 11.647 1.00 95.56 116 LEU A O 1
ATOM 949 N N . ILE A 1 117 ? 4.145 11.042 11.342 1.00 94.62 117 ILE A N 1
ATOM 950 C CA . ILE A 1 117 ? 4.443 10.579 12.707 1.00 94.62 117 ILE A CA 1
ATOM 951 C C . ILE A 1 117 ? 4.061 11.652 13.734 1.00 94.62 117 ILE A C 1
ATOM 953 O O . ILE A 1 117 ? 3.375 11.346 14.707 1.00 94.62 117 ILE A O 1
ATOM 957 N N . ARG A 1 118 ? 4.425 12.924 13.511 1.00 93.06 118 ARG A N 1
ATOM 958 C CA . ARG A 1 118 ? 4.030 14.031 14.405 1.00 93.06 118 ARG A CA 1
ATOM 959 C C . ARG A 1 118 ? 2.509 14.182 14.488 1.00 93.06 118 ARG A C 1
ATOM 961 O O . ARG A 1 118 ? 1.975 14.307 15.588 1.00 93.06 118 ARG A O 1
ATOM 968 N N . ARG A 1 119 ? 1.804 14.126 13.351 1.00 94.00 119 ARG A N 1
ATOM 969 C CA . ARG A 1 119 ? 0.334 14.187 13.302 1.00 94.00 119 ARG A CA 1
ATOM 970 C C . ARG A 1 119 ? -0.302 12.985 13.997 1.00 94.00 119 ARG A C 1
ATOM 972 O O . ARG A 1 119 ? -1.247 13.173 14.753 1.00 94.00 119 ARG A O 1
ATOM 979 N N . TYR A 1 120 ? 0.223 11.781 13.781 1.00 89.50 120 TYR A N 1
ATOM 980 C CA . TYR A 1 120 ? -0.242 10.561 14.433 1.00 89.50 120 TYR A CA 1
ATOM 981 C C . TYR A 1 120 ? -0.056 10.639 15.947 1.00 89.50 120 TYR A C 1
ATOM 983 O O . TYR A 1 120 ? -1.015 10.420 16.670 1.00 89.50 120 TYR A O 1
ATOM 991 N N . LEU A 1 121 ? 1.124 11.025 16.442 1.00 88.69 121 LEU A N 1
ATOM 992 C CA . LEU A 1 121 ? 1.375 11.173 17.880 1.00 88.69 121 LEU A CA 1
ATOM 993 C C . LEU A 1 121 ? 0.500 12.265 18.512 1.00 88.69 121 LEU A C 1
ATOM 995 O O . LEU A 1 121 ? -0.013 12.067 19.610 1.00 88.69 121 LEU A O 1
ATOM 999 N N . HIS A 1 122 ? 0.261 13.378 17.811 1.00 84.88 122 HIS A N 1
ATOM 1000 C CA . HIS A 1 122 ? -0.670 14.417 18.255 1.00 84.88 122 HIS A CA 1
ATOM 1001 C C . HIS A 1 122 ? -2.117 13.898 18.325 1.00 84.88 122 HIS A C 1
ATOM 1003 O O . HIS A 1 122 ? -2.770 14.014 19.361 1.00 84.88 122 HIS A 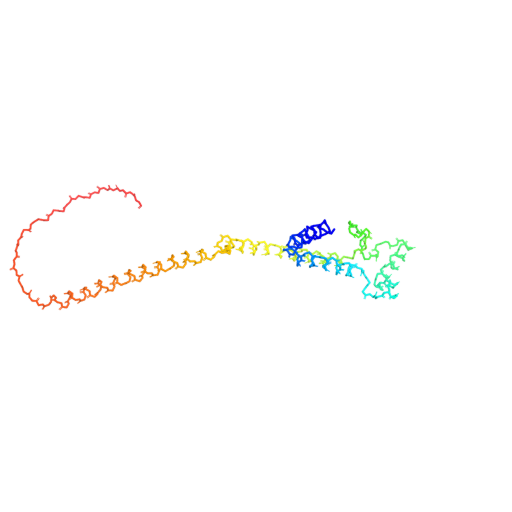O 1
ATOM 1009 N N . CYS A 1 123 ? -2.613 13.269 17.255 1.00 80.06 123 CYS A N 1
ATOM 1010 C CA . CYS A 1 123 ? -3.953 12.682 17.219 1.00 80.06 123 CYS A CA 1
ATOM 1011 C C . CYS A 1 123 ? -4.111 11.526 18.216 1.00 80.06 123 CYS A C 1
ATOM 1013 O O . CYS A 1 123 ? -5.152 11.443 18.850 1.00 80.06 123 CYS A O 1
ATOM 1015 N N . ASN A 1 124 ? -3.093 10.691 18.426 1.00 73.75 124 ASN A N 1
ATOM 1016 C CA . ASN A 1 124 ? -3.102 9.603 19.404 1.00 73.75 124 ASN A CA 1
ATOM 1017 C C . ASN A 1 124 ? -3.057 10.143 20.847 1.00 73.75 124 ASN A C 1
ATOM 1019 O O . ASN A 1 124 ? -3.764 9.652 21.718 1.00 73.75 124 ASN A O 1
ATOM 1023 N N . GLY A 1 125 ? -2.316 11.228 21.096 1.00 66.06 125 GLY A N 1
ATOM 1024 C CA . GLY A 1 125 ? -2.370 11.962 22.365 1.00 66.06 125 GLY A CA 1
ATOM 1025 C C . GLY A 1 125 ? -3.750 12.570 22.653 1.00 66.06 125 GLY A C 1
ATOM 1026 O O . GLY A 1 125 ? -4.162 12.637 23.812 1.00 66.06 125 GLY A O 1
ATOM 1027 N N . MET A 1 126 ? -4.498 12.960 21.613 1.00 54.47 126 MET A N 1
ATOM 1028 C CA . MET A 1 126 ? -5.915 13.328 21.735 1.00 54.47 126 MET A CA 1
ATOM 1029 C C . MET A 1 126 ? -6.832 12.098 21.858 1.00 54.47 126 MET A C 1
ATOM 1031 O O . MET A 1 126 ? -7.775 12.147 22.636 1.00 54.47 126 MET A O 1
ATOM 1035 N N . GLN A 1 127 ? -6.539 10.983 21.184 1.00 51.25 127 GLN A N 1
ATOM 1036 C CA . GLN A 1 127 ? -7.284 9.717 21.267 1.00 51.25 127 GLN A CA 1
ATOM 1037 C C . GLN A 1 127 ? -7.236 9.127 22.686 1.00 51.25 127 GLN A C 1
ATOM 1039 O O . GLN A 1 127 ? -8.254 8.669 23.189 1.00 51.25 127 GLN A O 1
ATOM 1044 N N . SER A 1 128 ? -6.097 9.218 23.379 1.00 50.06 128 SER A N 1
ATOM 1045 C CA . SER A 1 128 ? -5.979 8.837 24.796 1.00 50.06 128 SER A CA 1
ATOM 1046 C C . SER A 1 128 ? -6.757 9.758 25.746 1.00 50.06 128 SER A C 1
ATOM 1048 O O . SER A 1 128 ? -7.051 9.360 26.869 1.00 50.06 128 SER A O 1
ATOM 1050 N N . ARG A 1 129 ? -7.092 10.986 25.322 1.00 48.94 129 AR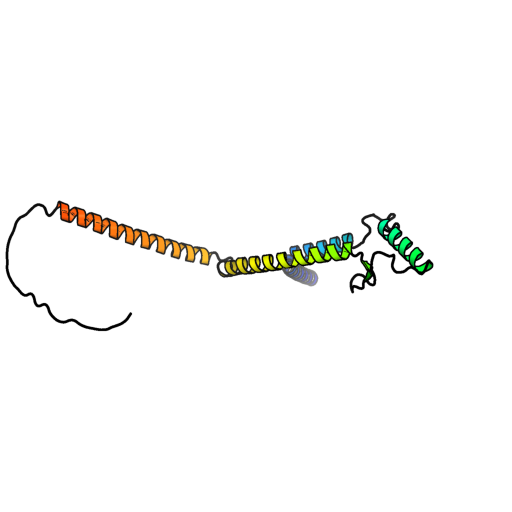G A N 1
ATOM 1051 C CA . ARG A 1 129 ? -7.968 11.917 26.064 1.00 48.94 129 ARG A CA 1
ATOM 1052 C C . ARG A 1 129 ? -9.443 11.793 25.670 1.00 48.94 129 ARG A C 1
ATOM 1054 O O . ARG A 1 129 ? -10.305 12.151 26.463 1.00 48.94 129 ARG A O 1
ATOM 1061 N N . CYS A 1 130 ? -9.714 11.276 24.475 1.00 47.84 130 CYS A N 1
ATOM 1062 C CA . CYS A 1 130 ? -11.039 11.056 23.911 1.00 47.84 130 CYS A CA 1
ATOM 1063 C C . CYS A 1 130 ? -11.132 9.656 23.274 1.00 47.84 130 CYS A C 1
ATOM 1065 O O . CYS A 1 130 ? -11.251 9.548 22.047 1.00 47.84 130 CYS A O 1
ATOM 1067 N N . PRO A 1 131 ? -11.114 8.566 24.066 1.00 43.44 131 PRO A N 1
ATOM 1068 C CA . PRO A 1 131 ? -11.685 7.314 23.593 1.00 43.44 131 PRO A CA 1
ATOM 1069 C C . PRO A 1 131 ? -13.182 7.537 23.334 1.00 43.44 131 PRO A C 1
ATOM 1071 O O . PRO A 1 131 ? -13.801 8.414 23.941 1.00 43.44 131 PRO A O 1
ATOM 1074 N N . ALA A 1 132 ? -13.782 6.743 22.446 1.00 47.06 132 ALA A N 1
ATOM 1075 C CA . ALA A 1 132 ? -15.224 6.775 22.218 1.00 47.06 132 ALA A CA 1
ATOM 1076 C C . ALA A 1 132 ? -15.962 6.329 23.497 1.00 47.06 132 ALA A C 1
ATOM 1078 O O . ALA A 1 132 ? -16.176 5.141 23.721 1.00 47.06 132 ALA A O 1
ATOM 1079 N N . LEU A 1 133 ? -16.298 7.291 24.361 1.00 44.31 133 LEU A N 1
ATOM 1080 C CA . LEU A 1 133 ? -16.868 7.047 25.681 1.00 44.31 133 LEU A CA 1
ATOM 1081 C C . LEU A 1 133 ? -17.931 8.117 25.999 1.00 44.31 133 LEU A C 1
ATOM 1083 O O . LEU A 1 133 ? -17.572 9.265 26.279 1.00 44.31 133 LEU A O 1
ATOM 1087 N N . PRO A 1 134 ? -19.236 7.778 25.993 1.00 52.62 134 PRO A N 1
ATOM 1088 C CA . PRO A 1 134 ? -20.285 8.751 26.306 1.00 52.62 134 PRO A CA 1
ATOM 1089 C C . PRO A 1 134 ? -20.159 9.304 27.736 1.00 52.62 134 PRO A C 1
ATOM 1091 O O . PRO A 1 134 ? -20.424 10.483 27.957 1.00 52.62 134 PRO A O 1
ATOM 1094 N N . ASN A 1 135 ? -19.662 8.494 28.680 1.00 49.84 135 ASN A N 1
ATOM 1095 C CA . ASN A 1 135 ? -19.478 8.891 30.080 1.00 49.84 135 ASN A CA 1
ATOM 1096 C C . ASN A 1 135 ? -18.429 10.002 30.260 1.00 49.84 135 ASN A C 1
ATOM 1098 O O . ASN A 1 135 ? -18.704 10.986 30.935 1.00 49.84 135 ASN A O 1
ATOM 1102 N N . LEU A 1 136 ? -17.280 9.931 29.571 1.00 52.59 136 LEU A N 1
ATOM 1103 C CA . LEU A 1 136 ? -16.213 10.931 29.739 1.00 52.59 136 LEU A CA 1
ATOM 1104 C C . LEU A 1 136 ? -16.647 12.329 29.258 1.00 52.59 136 LEU A C 1
ATOM 1106 O O . LEU A 1 136 ? -16.212 13.348 29.788 1.00 52.59 136 LEU A O 1
ATOM 1110 N N . THR A 1 137 ? -17.555 12.385 28.278 1.00 62.06 137 THR A N 1
ATOM 1111 C CA . THR A 1 137 ? -18.148 13.651 27.816 1.00 62.06 137 THR A CA 1
ATOM 1112 C C . THR A 1 137 ? -19.098 14.243 28.862 1.00 62.06 137 THR A C 1
ATOM 1114 O O . THR A 1 137 ? -19.234 15.464 28.942 1.00 62.06 137 THR A O 1
ATOM 1117 N N . GLN A 1 138 ? -19.740 13.406 29.685 1.00 61.03 138 GLN A N 1
ATOM 1118 C CA . GLN A 1 138 ? -20.556 13.863 30.805 1.00 61.03 138 GLN A CA 1
ATOM 1119 C C . GLN A 1 138 ? -19.687 14.332 31.979 1.00 61.03 138 GLN A C 1
ATOM 1121 O O . GLN A 1 138 ? -19.914 15.438 32.462 1.00 61.03 138 GLN A O 1
ATOM 1126 N N . ASP A 1 139 ? -18.643 13.588 32.352 1.00 66.44 139 ASP A N 1
ATOM 1127 C CA . ASP A 1 139 ? -17.711 13.993 33.415 1.00 66.44 139 ASP A CA 1
ATOM 1128 C C . ASP A 1 139 ? -17.023 15.330 33.084 1.00 66.44 139 ASP A C 1
ATOM 1130 O O . ASP A 1 139 ? -17.050 16.263 33.888 1.00 66.44 139 ASP A O 1
ATOM 1134 N N . PHE A 1 140 ? -16.503 15.496 31.858 1.00 74.00 140 PHE A N 1
ATOM 1135 C CA . PHE A 1 140 ? -15.938 16.780 31.419 1.00 74.00 140 PHE A CA 1
ATOM 1136 C C . PHE A 1 140 ? -16.979 17.910 31.388 1.00 74.00 140 PHE A C 1
ATOM 1138 O O . PHE A 1 140 ? -16.661 19.050 31.729 1.00 74.00 140 PHE A O 1
ATOM 1145 N N . LYS A 1 141 ? -18.232 17.624 31.012 1.00 76.50 141 LYS A N 1
ATOM 1146 C CA . LYS A 1 141 ? -19.332 18.603 31.035 1.00 76.50 141 LYS A CA 1
ATOM 1147 C C . LYS A 1 141 ? -19.685 19.024 32.462 1.00 76.50 141 LYS A C 1
ATOM 1149 O O . LYS A 1 141 ? -19.985 20.196 32.685 1.00 76.50 141 LYS A O 1
ATOM 1154 N N . GLU A 1 142 ? -19.664 18.100 33.417 1.00 79.25 142 GLU A N 1
ATOM 1155 C CA . GLU A 1 142 ? -19.926 18.377 34.830 1.00 79.25 142 GLU A CA 1
ATOM 1156 C C . GLU A 1 142 ? -18.767 19.149 35.473 1.00 79.25 142 GLU A C 1
ATOM 1158 O O . GLU A 1 142 ? -19.014 20.157 36.137 1.00 79.25 142 GLU A O 1
ATOM 1163 N N . GLN A 1 143 ? -17.517 18.791 35.166 1.00 79.88 143 GLN A N 1
ATOM 1164 C CA . GLN A 1 143 ? -16.323 19.523 35.595 1.00 79.88 143 GLN A CA 1
ATOM 1165 C C . GLN A 1 143 ? -16.307 20.969 35.063 1.00 79.88 143 GLN A C 1
ATOM 1167 O O . GLN A 1 143 ? -16.142 21.915 35.835 1.00 79.88 143 GLN A O 1
ATOM 1172 N N . LEU A 1 144 ? -16.562 21.168 33.764 1.00 89.44 144 LEU A N 1
ATOM 1173 C CA . LEU A 1 144 ? -16.600 22.501 33.147 1.00 89.44 144 LEU A CA 1
ATOM 1174 C C . LEU A 1 144 ? -17.777 23.349 33.671 1.00 89.44 144 LEU A C 1
ATOM 1176 O O . LEU A 1 144 ? -17.659 24.563 33.852 1.00 89.44 144 LEU A O 1
ATOM 1180 N N . LYS A 1 145 ? -18.916 22.710 33.973 1.00 89.19 145 LYS A N 1
ATOM 1181 C CA . LYS A 1 145 ? -20.069 23.348 34.627 1.00 89.19 145 LYS A CA 1
ATOM 1182 C C . LYS A 1 145 ? -19.741 23.784 36.057 1.00 89.19 145 LYS A C 1
ATOM 1184 O O . LYS A 1 145 ? -20.183 24.862 36.457 1.00 89.19 145 LYS A O 1
ATOM 1189 N N . GLU A 1 146 ? -18.989 22.988 36.817 1.00 93.38 146 GLU A N 1
ATOM 1190 C CA . GLU A 1 146 ? -18.529 23.363 38.158 1.00 93.38 146 GLU A CA 1
ATOM 1191 C C . GLU A 1 146 ? -17.569 24.556 38.113 1.00 93.38 146 GLU A C 1
ATOM 1193 O O . GLU A 1 146 ? -17.821 25.535 38.813 1.00 93.38 146 GLU A O 1
ATOM 1198 N N . GLU A 1 147 ? -16.554 24.564 37.242 1.00 93.06 147 GLU A N 1
ATOM 1199 C CA . GLU A 1 147 ? -15.636 25.712 37.115 1.00 93.06 147 GLU A CA 1
ATOM 1200 C C . GLU A 1 147 ? -16.379 27.020 36.789 1.00 93.06 147 GLU A C 1
ATOM 1202 O O . GLU A 1 147 ? -16.214 28.027 37.487 1.00 93.06 147 GLU A O 1
ATOM 1207 N N . ILE A 1 148 ? -17.279 26.996 35.798 1.00 92.88 148 ILE A N 1
ATOM 1208 C CA . ILE A 1 148 ? -18.104 28.160 35.436 1.00 92.88 148 ILE A CA 1
ATOM 1209 C C . ILE A 1 148 ? -19.021 28.564 36.605 1.00 92.88 148 ILE A C 1
ATOM 1211 O O . ILE A 1 148 ? -19.143 29.751 36.922 1.00 92.88 148 ILE A O 1
ATOM 1215 N N . SER A 1 149 ? -19.647 27.599 37.293 1.00 90.38 149 SER A N 1
ATOM 1216 C CA . SER A 1 149 ? -20.489 27.861 38.469 1.00 90.38 149 SER A CA 1
ATOM 1217 C C . SER A 1 149 ? -19.698 28.524 39.596 1.00 90.38 149 SER A C 1
ATOM 1219 O O . SER A 1 149 ? -20.171 29.487 40.205 1.00 90.38 149 SER A O 1
ATOM 1221 N N . GLN A 1 150 ? -18.487 28.045 39.873 1.00 95.19 150 GLN A N 1
ATOM 1222 C CA . GLN A 1 150 ? -17.620 28.586 40.911 1.00 95.19 150 GLN A CA 1
ATOM 1223 C C . GLN A 1 150 ? -17.173 30.011 40.581 1.00 95.19 150 GLN A C 1
ATOM 1225 O O . GLN A 1 150 ? -17.243 30.877 41.457 1.00 95.19 150 GLN A O 1
ATOM 1230 N N . GLU A 1 151 ? -16.789 30.300 39.337 1.00 95.56 151 GLU A N 1
ATOM 1231 C CA . GLU A 1 151 ? -16.336 31.639 38.946 1.00 95.56 151 GLU A CA 1
ATOM 1232 C C . GLU A 1 151 ? -17.478 32.672 38.953 1.00 95.56 151 GLU A C 1
ATOM 1234 O O . GLU A 1 151 ? -17.322 33.795 39.454 1.00 95.56 151 GLU A O 1
ATOM 1239 N N . LEU A 1 152 ? -18.683 32.262 38.540 1.00 90.00 152 LEU A N 1
ATOM 1240 C CA . LEU A 1 152 ? -19.903 33.058 38.706 1.00 90.00 152 LEU A CA 1
ATOM 1241 C C . LEU A 1 152 ? -20.228 33.306 40.190 1.00 90.00 152 LEU A C 1
ATOM 1243 O O . LEU A 1 152 ? -20.538 34.439 40.567 1.00 90.00 152 LEU A O 1
ATOM 1247 N N . ARG A 1 153 ? -20.100 32.296 41.067 1.00 90.00 153 ARG A N 1
ATOM 1248 C CA . ARG A 1 153 ? -20.289 32.460 42.525 1.00 90.00 153 ARG A CA 1
ATOM 1249 C C . ARG A 1 153 ? -19.255 33.417 43.134 1.00 90.00 153 ARG A C 1
ATOM 1251 O O . ARG A 1 153 ? -19.631 34.241 43.971 1.00 90.00 153 ARG A O 1
ATOM 1258 N N . LYS A 1 154 ? -17.979 33.357 42.727 1.00 94.06 154 LYS A N 1
ATOM 1259 C CA . LYS A 1 154 ? -16.930 34.306 43.162 1.00 94.06 154 LYS A CA 1
ATOM 1260 C C . LYS A 1 154 ? -17.283 35.734 42.736 1.00 94.06 154 LYS A C 1
ATOM 1262 O O . LYS A 1 154 ? -17.322 36.634 43.578 1.00 94.06 154 LYS A O 1
ATOM 1267 N N . SER A 1 155 ? -17.641 35.926 41.469 1.00 91.38 155 SER A N 1
ATOM 1268 C CA . SER A 1 155 ? -18.039 37.226 40.918 1.00 91.38 155 SER A CA 1
ATOM 1269 C C . SER A 1 155 ? -19.280 37.800 41.611 1.00 91.38 155 SER A C 1
ATOM 1271 O O . SER A 1 155 ? -19.290 38.972 42.000 1.00 91.38 155 SER A O 1
ATOM 1273 N N . LEU A 1 156 ? -20.289 36.969 41.887 1.00 90.12 156 LEU A N 1
ATOM 1274 C CA . LEU A 1 156 ? -21.478 37.364 42.641 1.00 90.12 156 LEU A CA 1
ATOM 1275 C C . LEU A 1 156 ? -21.142 37.768 44.087 1.00 90.12 156 LEU A C 1
ATOM 1277 O O . LEU A 1 156 ? -21.667 38.768 44.576 1.00 90.12 156 LEU A O 1
ATOM 1281 N N . ARG A 1 157 ? -20.228 37.057 44.768 1.00 86.75 157 ARG A N 1
ATOM 1282 C CA . ARG A 1 157 ? -19.735 37.439 46.109 1.00 86.75 157 ARG A CA 1
ATOM 1283 C C . ARG A 1 157 ? -19.029 38.797 46.091 1.00 86.75 157 ARG A C 1
ATOM 1285 O O . ARG A 1 157 ? -19.260 39.604 46.993 1.00 86.75 157 ARG A O 1
ATOM 1292 N N . LEU A 1 158 ? -18.213 39.085 45.073 1.00 90.06 158 LEU A N 1
ATOM 1293 C CA . LEU A 1 158 ? -17.548 40.385 44.914 1.00 90.06 158 LEU A CA 1
ATOM 1294 C C . LEU A 1 158 ? -18.551 41.511 44.624 1.00 90.06 158 LEU A C 1
ATOM 1296 O O . LEU A 1 158 ? -18.471 42.577 45.239 1.00 90.06 158 LEU A O 1
ATOM 1300 N N . LEU A 1 159 ? -19.532 41.273 43.749 1.00 86.50 159 LEU A N 1
ATOM 1301 C CA . LEU A 1 159 ? -20.619 42.217 43.479 1.00 86.50 159 LEU A CA 1
ATOM 1302 C C . LEU A 1 159 ? -21.485 42.463 44.719 1.00 86.50 159 LEU A C 1
ATOM 1304 O O . LEU A 1 159 ? -21.808 43.615 45.005 1.00 86.50 159 LEU A O 1
ATOM 1308 N N . ASN A 1 160 ? -21.801 41.428 45.500 1.00 84.00 160 ASN A N 1
ATOM 1309 C CA . ASN A 1 160 ? -22.560 41.589 46.736 1.00 84.00 160 ASN A CA 1
ATOM 1310 C C . ASN A 1 160 ? -21.740 42.340 47.798 1.00 84.00 160 ASN A C 1
ATOM 1312 O O . ASN A 1 160 ? -22.249 43.287 48.382 1.00 84.00 160 ASN A O 1
ATOM 1316 N N . ARG A 1 161 ? -20.439 42.047 47.966 1.00 80.31 161 ARG A N 1
ATOM 1317 C CA . ARG A 1 161 ? -19.535 42.858 48.811 1.00 80.31 161 ARG A CA 1
ATOM 1318 C C . ARG A 1 161 ? -19.502 44.329 48.373 1.00 80.31 161 ARG A C 1
ATOM 1320 O O . ARG A 1 161 ? -19.606 45.211 49.222 1.00 80.31 161 ARG A O 1
ATOM 1327 N N . ARG A 1 162 ? -19.431 44.616 47.065 1.00 80.81 162 ARG A N 1
ATOM 1328 C CA . ARG A 1 162 ? -19.526 45.988 46.518 1.00 80.81 162 ARG A CA 1
ATOM 1329 C C . ARG A 1 162 ? -20.896 46.629 46.799 1.00 80.81 162 ARG A C 1
ATOM 1331 O O . ARG A 1 162 ? -20.944 47.805 47.153 1.00 80.81 162 ARG A O 1
ATOM 1338 N N . LYS A 1 163 ? -21.996 45.875 46.693 1.00 78.44 163 LYS A N 1
ATOM 1339 C CA . LYS A 1 163 ? -23.373 46.334 46.964 1.00 78.44 163 LYS A CA 1
ATOM 1340 C C . LYS A 1 163 ? -23.606 46.611 48.452 1.00 78.44 163 LYS A C 1
ATOM 1342 O O . LYS A 1 163 ? -24.162 47.655 48.778 1.00 78.44 163 LYS A O 1
ATOM 1347 N N . THR A 1 164 ? -23.127 45.744 49.343 1.00 70.69 164 THR A N 1
ATOM 1348 C CA . THR A 1 164 ? -23.146 45.954 50.797 1.00 70.69 164 THR A CA 1
ATOM 1349 C C . THR A 1 164 ? -22.286 47.151 51.175 1.00 70.69 164 THR A C 1
ATOM 1351 O O . THR A 1 164 ? -22.800 48.046 51.826 1.00 70.69 164 THR A O 1
ATOM 1354 N N . ARG A 1 165 ? -21.048 47.272 50.671 1.00 64.94 165 ARG A N 1
ATOM 1355 C CA . ARG A 1 165 ? -20.193 48.447 50.936 1.00 64.94 165 ARG A CA 1
ATOM 1356 C C . ARG A 1 165 ? -20.847 49.757 50.471 1.00 64.94 165 ARG A C 1
ATOM 1358 O O . ARG A 1 165 ? -20.833 50.730 51.215 1.00 64.94 165 ARG A O 1
ATOM 1365 N N . ARG A 1 166 ? -21.499 49.776 49.297 1.00 61.53 166 ARG A N 1
ATOM 1366 C CA . ARG A 1 166 ? -22.311 50.925 48.836 1.00 61.53 166 ARG A CA 1
ATOM 1367 C C . ARG A 1 166 ? -23.537 51.196 49.724 1.00 61.53 166 ARG A C 1
ATOM 1369 O O . ARG A 1 166 ? -23.877 52.357 49.916 1.00 61.53 166 ARG A O 1
ATOM 1376 N N . ARG A 1 167 ? -24.189 50.164 50.274 1.00 57.16 167 ARG A N 1
ATOM 1377 C CA . ARG A 1 167 ? -25.302 50.310 51.233 1.00 57.16 167 ARG A CA 1
ATOM 1378 C C . ARG A 1 167 ? -24.832 50.831 52.592 1.00 57.16 167 ARG A C 1
ATOM 1380 O O . ARG A 1 167 ? -25.452 51.747 53.101 1.00 57.16 167 ARG A O 1
ATOM 1387 N N . THR A 1 168 ? -23.725 50.335 53.142 1.00 58.19 168 THR A N 1
ATOM 1388 C CA . THR A 1 168 ? -23.151 50.844 54.399 1.00 58.19 168 THR A CA 1
ATOM 1389 C C . THR A 1 168 ? -22.733 52.309 54.263 1.00 58.19 168 THR A C 1
ATOM 1391 O O . THR A 1 168 ? -23.040 53.099 55.142 1.00 58.19 168 THR A O 1
ATOM 1394 N N . ILE A 1 169 ? -22.133 52.704 53.131 1.00 58.28 169 ILE A N 1
ATOM 1395 C CA . ILE A 1 169 ? -21.803 54.114 52.853 1.00 58.28 169 ILE A CA 1
ATOM 1396 C C . ILE A 1 169 ? -23.069 54.984 52.723 1.00 58.28 169 ILE A C 1
ATOM 1398 O O . ILE A 1 169 ? -23.071 56.111 53.197 1.00 58.28 169 ILE A O 1
ATOM 1402 N N . ARG A 1 170 ? -24.156 54.473 52.122 1.00 53.78 170 ARG A N 1
ATOM 1403 C CA . ARG A 1 170 ? -25.438 55.202 52.016 1.00 53.78 170 ARG A CA 1
ATOM 1404 C C . ARG A 1 170 ? -26.217 55.266 53.340 1.00 53.78 170 ARG A C 1
ATOM 1406 O O . ARG A 1 170 ? -26.958 56.218 53.542 1.00 53.78 170 ARG A O 1
ATOM 1413 N N . ASN A 1 171 ? -26.078 54.270 54.211 1.00 55.03 171 ASN A N 1
ATOM 1414 C CA . ASN A 1 171 ? -26.787 54.212 55.492 1.00 55.03 171 ASN A CA 1
ATOM 1415 C C . ASN A 1 171 ? -26.003 54.887 56.634 1.00 55.03 171 ASN A C 1
ATOM 1417 O O . ASN A 1 171 ? -26.609 55.283 57.619 1.00 55.03 171 ASN A O 1
ATOM 1421 N N . GLY A 1 172 ? -24.680 55.035 56.508 1.00 51.72 172 GLY A N 1
ATOM 1422 C CA . GLY A 1 172 ? -23.799 55.619 57.529 1.00 51.72 172 GLY A CA 1
ATOM 1423 C C . GLY A 1 172 ? -23.782 57.150 57.600 1.00 51.72 172 GLY A C 1
ATOM 1424 O O . GLY A 1 172 ? -22.893 57.704 58.235 1.00 51.72 172 GLY A O 1
ATOM 1425 N N . THR A 1 173 ? -24.713 57.843 56.937 1.00 49.03 173 THR A N 1
ATOM 1426 C CA . THR A 1 173 ? -24.853 59.312 56.992 1.00 49.03 173 THR A CA 1
ATOM 1427 C C . THR A 1 173 ? -26.025 59.778 57.866 1.00 49.03 173 THR A C 1
ATOM 1429 O O . THR A 1 173 ? -26.426 60.934 57.773 1.00 49.03 173 THR A O 1
ATOM 1432 N N . ILE A 1 174 ? -26.605 58.894 58.688 1.00 50.44 174 ILE A N 1
ATOM 1433 C CA . ILE A 1 174 ? -27.661 59.203 59.668 1.00 50.44 174 ILE A CA 1
ATOM 1434 C C . ILE A 1 174 ? -27.350 58.453 60.982 1.00 50.44 174 ILE A C 1
ATOM 1436 O O . ILE A 1 174 ? -26.827 57.345 60.928 1.00 50.44 174 ILE A O 1
ATOM 1440 N N . SER A 1 175 ? -27.694 59.077 62.121 1.00 36.22 175 SER A N 1
ATOM 1441 C CA . SER A 1 175 ? -27.548 58.646 63.535 1.00 36.22 175 SER A CA 1
ATOM 1442 C C . SER A 1 175 ? -26.136 58.638 64.158 1.00 36.22 175 SER A C 1
ATOM 1444 O O . SER A 1 175 ? -25.475 57.607 64.249 1.00 36.22 175 SER A O 1
ATOM 1446 N N . ASP A 1 176 ? -25.722 59.836 64.579 1.00 37.59 176 ASP A N 1
ATOM 1447 C CA . ASP A 1 176 ? -25.316 60.253 65.944 1.00 37.59 176 ASP A CA 1
ATOM 1448 C C . ASP A 1 176 ? -25.104 59.194 67.066 1.00 37.59 176 ASP A C 1
ATOM 1450 O O . ASP A 1 176 ? -25.827 58.202 67.145 1.00 37.59 176 ASP A O 1
ATOM 1454 N N . GLY A 1 177 ? -24.181 59.476 68.006 1.00 33.38 177 GLY A N 1
ATOM 1455 C CA . GLY A 1 177 ? -24.013 58.736 69.275 1.00 33.38 177 GLY A CA 1
ATOM 1456 C C . GLY A 1 177 ? -22.570 58.389 69.710 1.00 33.38 177 GLY A C 1
ATOM 1457 O O . GLY A 1 177 ? -21.963 57.446 69.210 1.00 33.38 177 GLY A O 1
ATOM 1458 N N . ARG A 1 178 ? -22.045 59.089 70.730 1.00 30.30 178 ARG A N 1
ATOM 1459 C CA . ARG A 1 178 ? -20.843 58.750 71.548 1.00 30.30 178 ARG A CA 1
ATOM 1460 C C . ARG A 1 178 ? -21.323 58.027 72.827 1.00 30.30 178 ARG A C 1
ATOM 1462 O O . ARG A 1 178 ? -22.250 58.575 73.422 1.00 30.30 178 ARG A O 1
ATOM 1469 N N . PRO A 1 179 ? -20.775 56.861 73.271 1.00 42.88 179 PRO A N 1
ATOM 1470 C CA . PRO A 1 179 ? -19.560 56.793 74.140 1.00 42.88 179 PRO A CA 1
ATOM 1471 C C . PRO A 1 179 ? -18.747 55.451 74.066 1.00 42.88 179 PRO A C 1
ATOM 1473 O O . PRO A 1 179 ? -19.145 54.565 73.323 1.00 42.88 179 PRO A O 1
ATOM 1476 N N . THR A 1 180 ? -17.643 55.141 74.787 1.00 32.28 180 THR A N 1
ATOM 1477 C CA . THR A 1 180 ? -16.461 55.866 75.356 1.00 32.28 180 THR A CA 1
ATOM 1478 C C . THR A 1 180 ? -15.350 54.859 75.761 1.00 32.28 180 THR A C 1
ATOM 1480 O O . THR A 1 180 ? -15.682 53.803 76.284 1.00 32.28 180 THR A O 1
ATOM 1483 N N . ALA A 1 181 ? -14.078 55.296 75.708 1.00 33.59 181 ALA A N 1
ATOM 1484 C CA . ALA A 1 181 ? -12.930 54.886 76.555 1.00 33.59 181 ALA A CA 1
ATOM 1485 C C . ALA A 1 181 ? -12.226 53.506 76.388 1.00 33.59 181 ALA A C 1
ATOM 1487 O O . ALA A 1 181 ? -12.827 52.503 76.026 1.00 33.59 181 ALA A O 1
ATOM 1488 N N . ASN A 1 182 ? -10.937 53.526 76.785 1.00 32.78 182 ASN A N 1
ATOM 1489 C CA . ASN A 1 182 ? -9.951 52.442 77.000 1.00 32.78 182 ASN A CA 1
ATOM 1490 C C . ASN A 1 182 ? -9.274 51.885 75.716 1.00 32.78 182 ASN A C 1
ATOM 1492 O O . ASN A 1 182 ? -9.948 51.358 74.841 1.00 32.78 182 ASN A O 1
ATOM 1496 N N . ALA A 1 183 ? -7.986 52.167 75.436 1.00 33.75 183 ALA A N 1
ATOM 1497 C CA . ALA A 1 183 ? -6.741 51.732 76.122 1.00 33.75 183 ALA A CA 1
ATOM 1498 C C . ALA A 1 183 ? -6.393 50.261 75.767 1.00 33.75 183 ALA A C 1
ATOM 1500 O O . A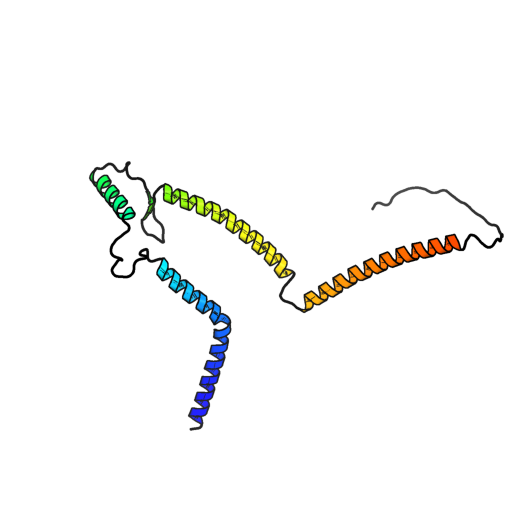LA A 1 183 ? -7.263 49.410 75.891 1.00 33.75 183 ALA A O 1
ATOM 1501 N N . GLU A 1 184 ? -5.211 49.875 75.261 1.00 29.84 184 GLU A N 1
ATOM 1502 C CA . GLU A 1 184 ? -3.893 50.533 75.105 1.00 29.84 184 GLU A CA 1
ATOM 1503 C C . GLU A 1 184 ? -3.245 50.269 73.724 1.00 29.84 184 GLU A C 1
ATOM 1505 O O . GLU A 1 184 ? -3.612 49.338 73.009 1.00 29.84 184 GLU A O 1
ATOM 1510 N N . ILE A 1 185 ? -2.228 51.067 73.371 1.00 36.12 185 ILE A N 1
ATOM 1511 C CA . ILE A 1 185 ? -1.294 50.789 72.267 1.00 36.12 185 ILE A CA 1
ATOM 1512 C C . ILE A 1 185 ? 0.008 50.270 72.881 1.00 36.12 185 ILE A C 1
ATOM 1514 O O . ILE A 1 185 ? 0.603 50.967 73.700 1.00 36.12 185 ILE A O 1
ATOM 1518 N N . ASN A 1 186 ? 0.503 49.116 72.431 1.00 29.92 186 ASN A N 1
ATOM 1519 C CA . ASN A 1 186 ? 1.897 48.736 72.646 1.00 29.92 186 ASN A CA 1
ATOM 1520 C C . ASN A 1 186 ? 2.524 48.253 71.331 1.00 29.92 186 ASN A C 1
ATOM 1522 O O . ASN A 1 186 ? 2.097 47.258 70.745 1.00 29.92 186 ASN A O 1
ATOM 1526 N N . CYS A 1 187 ? 3.531 48.991 70.870 1.00 35.78 187 CYS A N 1
ATOM 1527 C CA . CYS A 1 187 ? 4.308 48.699 69.676 1.00 35.78 187 CYS A CA 1
ATOM 1528 C C . CYS A 1 187 ? 5.760 48.466 70.087 1.00 35.78 187 CYS A C 1
ATOM 1530 O O . CYS A 1 187 ? 6.424 49.450 70.395 1.00 35.78 187 CYS A O 1
ATOM 1532 N N . GLN A 1 188 ? 6.256 47.224 70.009 1.00 33.53 188 GLN A N 1
ATOM 1533 C CA . GLN A 1 188 ? 7.649 46.874 69.666 1.00 33.53 188 GLN A CA 1
ATOM 1534 C C . GLN A 1 188 ? 7.908 45.376 69.882 1.00 33.53 188 GLN A C 1
ATOM 1536 O O . GLN A 1 188 ? 8.076 44.951 71.017 1.00 33.53 188 GLN A O 1
ATOM 1541 N N . GLN A 1 189 ? 8.031 44.604 68.794 1.00 36.50 189 GLN A N 1
ATOM 1542 C CA . GLN A 1 189 ? 9.119 43.628 68.610 1.00 36.50 189 GLN A CA 1
ATOM 1543 C C . GLN A 1 189 ? 9.115 43.042 67.183 1.00 36.50 189 GLN A C 1
ATOM 1545 O O . GLN A 1 189 ? 8.189 42.376 66.734 1.00 36.50 189 GLN A O 1
ATOM 1550 N N . ILE A 1 190 ? 10.202 43.353 66.483 1.00 42.19 190 ILE A N 1
ATOM 1551 C CA . ILE A 1 190 ? 10.704 42.901 65.175 1.00 42.19 190 ILE A CA 1
ATOM 1552 C C . ILE A 1 190 ? 12.197 42.602 65.470 1.00 42.19 190 ILE A C 1
ATOM 1554 O O . ILE A 1 190 ? 12.731 43.344 66.304 1.00 42.19 190 ILE A O 1
ATOM 1558 N N . PRO A 1 191 ? 12.933 41.641 64.854 1.00 43.22 191 PRO A N 1
ATOM 1559 C CA . PRO A 1 191 ? 12.664 40.714 63.731 1.00 43.22 191 PRO A CA 1
ATOM 1560 C C . PRO A 1 191 ? 13.037 39.245 64.138 1.00 43.22 191 PRO A C 1
ATOM 1562 O O . PRO A 1 191 ? 12.920 38.936 65.321 1.00 43.22 191 PRO A O 1
ATOM 1565 N N . PRO A 1 192 ? 13.620 38.358 63.288 1.00 48.19 192 PRO A N 1
ATOM 1566 C CA . PRO A 1 192 ? 13.408 38.040 61.863 1.00 48.19 192 PRO A CA 1
ATOM 1567 C C . PRO A 1 192 ? 13.007 36.557 61.621 1.00 48.19 192 PRO A C 1
ATOM 1569 O O . PRO A 1 192 ? 13.014 35.731 62.525 1.00 48.19 192 PRO A O 1
ATOM 1572 N N . ASN A 1 193 ? 12.859 36.216 60.332 1.00 33.00 193 ASN A N 1
ATOM 1573 C CA . ASN A 1 193 ? 13.164 34.905 59.729 1.00 33.00 193 ASN A CA 1
ATOM 1574 C C . ASN A 1 193 ? 12.087 33.796 59.764 1.00 33.00 193 ASN A C 1
ATOM 1576 O O . ASN A 1 193 ? 11.980 33.033 60.717 1.00 33.00 193 ASN A O 1
ATOM 1580 N N . CYS A 1 194 ? 11.401 33.628 58.628 1.00 33.94 194 CYS A N 1
ATOM 1581 C CA . CYS A 1 194 ? 11.074 32.325 58.035 1.00 33.94 194 CYS A CA 1
ATOM 1582 C C . CYS A 1 194 ? 10.895 32.512 56.519 1.00 33.94 194 CYS A C 1
ATOM 1584 O O . CYS A 1 194 ? 10.179 33.415 56.088 1.00 33.94 194 CYS A O 1
ATOM 1586 N N . GLN A 1 195 ? 11.574 31.686 55.723 1.00 38.09 195 GLN A N 1
ATOM 1587 C CA . GLN A 1 195 ? 11.501 31.698 54.259 1.00 38.09 195 GLN A CA 1
ATOM 1588 C C . GLN A 1 195 ? 10.266 30.940 53.759 1.00 38.09 195 GLN A C 1
ATOM 1590 O O . GLN A 1 195 ? 9.975 29.860 54.271 1.00 38.09 195 GLN A O 1
ATOM 1595 N N . CYS A 1 196 ? 9.639 31.475 52.710 1.00 34.94 196 CYS A N 1
ATOM 1596 C CA . CYS A 1 196 ? 8.939 30.770 51.631 1.00 34.94 196 CYS A CA 1
ATOM 1597 C C . CYS A 1 196 ? 9.066 31.644 50.375 1.00 34.94 196 CYS A C 1
ATOM 1599 O O . CYS A 1 196 ? 8.812 32.863 50.512 1.00 34.94 196 CYS A O 1
#

pLDDT: mean 72.4, std 19.0, range [29.84, 96.44]

Radius of gyration: 42.61 Å; chains: 1; bounding box: 71×98×108 Å

InterPro domains:
  IPR002153 Transient receptor potential channel, canonical [PR01097] (19-32)
  IPR002153 Transient receptor potential channel, canonical [PR01097] (47-60)
  IPR002153 Transient receptor potential channel, canonical [PTHR10117] (2-160)
  IPR056336 Calcium channel YVC1-like, C-terminal transmembrane domain [PF23317] (2-58)

Secondary structure (DSSP, 8-state):
-HHHHHHHHHHHHHHHHHHHHHHTTHHHHHHHHHHHHHHHHHSSS--S-TTGGG---HHHHHHHHHHHHHHHHT--TT---EEE--TTSSSEEE-HHHHHHHHHHHHHHHHHHHHHHHHHHHHHHHHTT--S-HHHHHHHHHHHHHHHHHHHHHHHHHHHHHHHHHHHHHHTTS----------------------